Protein AF-A0AA41XTU7-F1 (afdb_monomer)

Nearest PDB structures (foldseek):
  2jq5-assembly1_A  TM=6.814E-01  e=9.443E-04  Rhodopseudomonas palustris
  6wf4-assembly1_A  TM=4.522E-01  e=3.719E-02  Streptomyces sp. RM-5-8
  3f14-assembly1_A-2  TM=4.649E-01  e=1.291E-01  Cytophaga hutchinsonii ATCC 33406
  3ebt-assembly1_A-2  TM=4.126E-01  e=1.146E-01  Burkholderia pseudomallei K96243
  6wvz-assembly1_M  TM=7.093E-01  e=1.554E+00  Homo sapiens

Secondary structure (DSSP, 8-state):
-PPPSS-EEEEETTEEEEEEEE-SSSEEEEEEEPPPPPPPPP---PPPPPPPPPPPPPPPPPPPPPPPPPPPP-PPP--------PPPPPPPPP----SHHHHHHHHHHHHHHHHHHHHHIIIIIHHHHHHHHHHHHHHHHHHHHHTT-HHHHHHHB-TTGGGT-PPPHHHHHHHHHHH--EEEEEEEEEEETT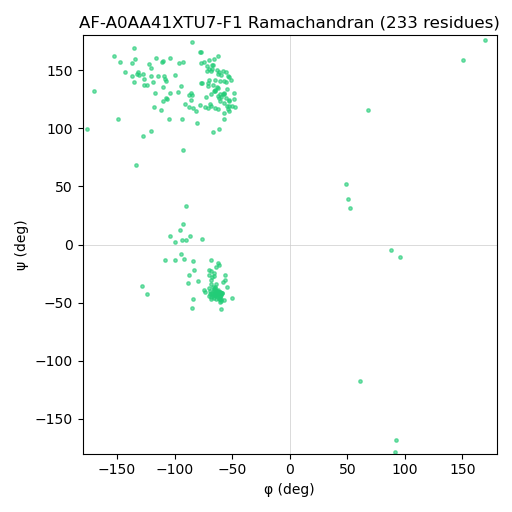EEEEEEEEEETTEEEEEEEEEEEEEEETTEEEEEEEGGG--

Solvent-accessible surface area (backbone atoms only — not comparable to full-atom values): 14577 Å² total; per-residue (Å²): 132,84,79,69,86,55,61,44,79,40,79,26,94,89,36,94,63,29,26,26,33,30,71,50,86,51,78,50,92,55,69,43,73,50,78,74,75,72,78,73,73,80,73,75,76,73,74,77,79,76,77,85,70,86,78,77,79,80,81,77,85,75,86,79,82,82,80,82,80,85,78,87,88,78,85,88,88,84,88,86,86,91,83,88,79,82,87,78,79,82,82,78,74,84,80,75,81,72,64,59,68,60,53,52,50,50,51,50,52,51,51,47,51,53,50,49,49,53,51,47,39,63,71,54,49,50,51,57,54,50,48,53,51,50,54,50,49,52,50,50,46,43,48,19,48,64,68,28,32,21,69,61,36,52,70,43,34,23,83,79,46,51,76,76,70,72,66,41,35,63,57,34,43,50,48,36,73,73,45,32,50,64,47,77,47,83,44,76,71,46,72,59,90,58,35,33,38,30,35,38,31,46,31,26,70,73,43,69,87,52,72,58,74,38,50,35,28,33,39,49,56,99,86,41,78,18,41,53,49,52,49,89,74,72,119

Radius of gyration: 38.68 Å; Cα contacts (8 Å, |Δi|>4): 245; chains: 1; bounding box: 79×57×113 Å

Sequence (235 aa):
MTTPNQPGWYDDPQDSNAQRYWDGQSWTPHRQRKPAARPAPPRAEMPPPPPPGPQAPPPPPGPQAPPPPPGPQAPPPAPGPQARPPAQPPNAAPRRRSRAPLVVAALIAVAALAGGGVLGYKRVIAPKLAENQIKTLVQNVTNAQNNADGQGLLQLDCERARGQNPVTSQMLRNDIDEEGTVATTVTNVHVTGDRATATVTTTRSKSPDDHMPETWSFVKEKGSWKWCGRADNSG

pLDDT: mean 78.63, std 15.52, range [34.53, 96.44]

Structure (mmCIF, N/CA/C/O backbone):
data_AF-A0AA41XTU7-F1
#
_entry.id   AF-A0AA41XTU7-F1
#
loop_
_atom_site.group_PDB
_atom_site.id
_atom_site.type_symbol
_atom_site.label_atom_id
_atom_site.label_alt_id
_atom_site.label_comp_id
_atom_site.label_asym_id
_atom_site.label_entity_id
_atom_site.label_seq_id
_atom_site.pdbx_P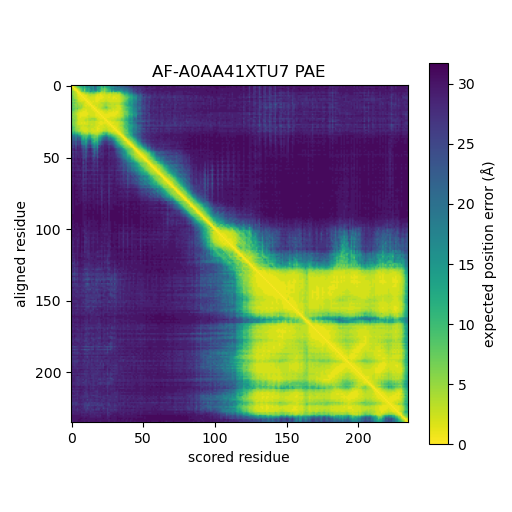DB_ins_code
_atom_site.Cartn_x
_atom_site.Cartn_y
_atom_site.Cartn_z
_atom_site.occupancy
_atom_site.B_iso_or_equiv
_atom_site.auth_seq_id
_atom_site.auth_comp_id
_atom_site.auth_asym_id
_atom_site.auth_atom_id
_atom_site.pdbx_PDB_model_num
ATOM 1 N N . MET A 1 1 ? 8.614 1.434 13.410 1.00 47.72 1 MET A N 1
ATOM 2 C CA . MET A 1 1 ? 10.050 1.176 13.628 1.00 47.72 1 MET A CA 1
ATOM 3 C C . MET A 1 1 ? 10.691 2.514 13.939 1.00 47.72 1 MET A C 1
ATOM 5 O O . MET A 1 1 ? 10.473 3.450 13.184 1.00 47.72 1 MET A O 1
ATOM 9 N N . THR A 1 2 ? 11.333 2.650 15.094 1.00 52.66 2 THR A N 1
ATOM 10 C CA . THR A 1 2 ? 12.030 3.873 15.509 1.00 52.66 2 THR A CA 1
ATOM 11 C C . THR A 1 2 ? 13.284 4.028 14.654 1.00 52.66 2 THR A C 1
ATOM 13 O O . THR A 1 2 ? 14.144 3.152 14.677 1.00 52.66 2 THR A O 1
ATOM 16 N N . THR A 1 3 ? 13.371 5.100 13.867 1.00 59.94 3 THR A N 1
ATOM 17 C CA . THR A 1 3 ? 14.572 5.401 13.080 1.00 59.94 3 THR A CA 1
ATOM 18 C C . THR A 1 3 ? 15.755 5.599 14.035 1.00 59.94 3 THR A C 1
ATOM 20 O O . THR A 1 3 ? 15.634 6.393 14.973 1.00 59.94 3 THR A O 1
ATOM 23 N N . PRO A 1 4 ? 16.876 4.881 13.858 1.00 63.25 4 PRO A N 1
ATOM 24 C CA . PRO A 1 4 ? 18.039 5.045 14.718 1.00 63.25 4 PRO A CA 1
ATOM 25 C C . PRO A 1 4 ? 18.651 6.440 14.554 1.00 63.25 4 PRO A C 1
ATOM 27 O O . PRO A 1 4 ? 18.871 6.898 13.440 1.00 63.25 4 PRO A O 1
ATOM 30 N N . ASN A 1 5 ? 18.947 7.128 15.656 1.00 73.56 5 ASN A N 1
ATOM 31 C CA . ASN A 1 5 ? 19.462 8.505 15.626 1.00 73.56 5 ASN A CA 1
ATOM 32 C C . ASN A 1 5 ? 21.005 8.574 15.630 1.00 73.56 5 ASN A C 1
ATOM 34 O O . ASN A 1 5 ? 21.581 9.589 16.015 1.00 73.56 5 ASN A O 1
ATOM 38 N N . GLN A 1 6 ? 21.680 7.468 15.304 1.00 82.56 6 GLN A N 1
ATOM 39 C CA . GLN A 1 6 ? 23.138 7.332 15.336 1.00 82.56 6 GLN A CA 1
ATOM 40 C C . GLN A 1 6 ? 23.621 6.633 14.058 1.00 82.56 6 GLN A C 1
ATOM 42 O O . GLN A 1 6 ? 22.961 5.690 13.621 1.00 82.56 6 GLN A O 1
ATOM 47 N N . PRO A 1 7 ? 24.746 7.057 13.458 1.00 90.62 7 PRO A N 1
ATOM 48 C CA . PRO A 1 7 ? 25.330 6.359 12.322 1.00 90.62 7 PRO A CA 1
ATOM 49 C C . PRO A 1 7 ? 25.763 4.939 12.707 1.00 90.62 7 PRO A C 1
ATOM 51 O O . PRO A 1 7 ? 26.385 4.738 13.752 1.00 90.62 7 PRO A O 1
ATOM 54 N N . GLY A 1 8 ? 25.461 3.945 11.875 1.00 91.00 8 GLY A N 1
ATOM 55 C CA . GLY A 1 8 ? 25.770 2.552 12.184 1.00 91.00 8 GLY A CA 1
ATOM 56 C C . GLY A 1 8 ? 25.141 1.536 11.237 1.00 91.00 8 GLY A C 1
ATOM 57 O O . GLY A 1 8 ? 24.373 1.873 10.339 1.00 91.00 8 GLY A O 1
ATOM 58 N N . TRP A 1 9 ? 25.479 0.264 11.448 1.00 91.38 9 TRP A N 1
ATOM 59 C CA . TRP A 1 9 ? 24.861 -0.862 10.750 1.00 91.38 9 TRP A CA 1
ATOM 60 C C . TRP A 1 9 ? 23.577 -1.284 11.458 1.00 91.38 9 TRP A C 1
ATOM 62 O O . TRP A 1 9 ? 23.585 -1.550 12.658 1.00 91.38 9 TRP A O 1
ATOM 72 N N . TYR A 1 10 ? 22.492 -1.383 10.700 1.00 90.50 10 TYR A N 1
ATOM 73 C CA . TYR A 1 10 ? 21.180 -1.787 11.198 1.00 90.50 10 TYR A CA 1
ATOM 74 C C . TYR A 1 10 ? 20.557 -2.814 10.257 1.00 90.50 10 TYR A C 1
ATOM 76 O O . TYR A 1 10 ? 20.957 -2.910 9.097 1.00 90.50 10 TYR A O 1
ATOM 84 N N . ASP A 1 11 ? 19.584 -3.579 10.750 1.00 90.81 11 ASP A N 1
ATOM 85 C CA . ASP A 1 11 ? 18.863 -4.557 9.931 1.00 90.81 11 ASP A CA 1
ATOM 86 C C . ASP A 1 11 ? 18.220 -3.872 8.719 1.00 90.81 11 ASP A C 1
ATOM 88 O O . ASP A 1 11 ? 17.552 -2.843 8.854 1.00 90.81 11 ASP A O 1
ATOM 92 N N . ASP A 1 12 ? 18.462 -4.431 7.533 1.00 88.44 12 ASP A N 1
AT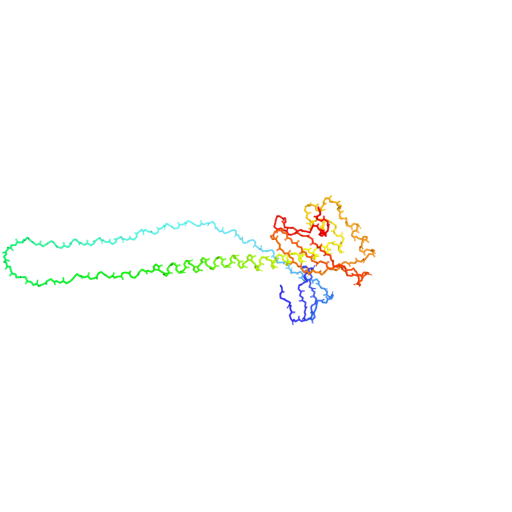OM 93 C CA . ASP A 1 12 ? 17.976 -3.863 6.284 1.00 88.44 12 ASP A CA 1
ATOM 94 C C . ASP A 1 12 ? 16.462 -4.110 6.158 1.00 88.44 12 ASP A C 1
ATOM 96 O O . ASP A 1 12 ? 16.030 -5.263 6.077 1.00 88.44 12 ASP A O 1
ATOM 100 N N . PRO A 1 13 ? 15.622 -3.058 6.100 1.00 80.88 13 PRO A N 1
ATOM 101 C CA . PRO A 1 13 ? 14.176 -3.221 5.954 1.00 80.88 13 PRO A CA 1
ATOM 102 C C . PRO A 1 13 ? 13.772 -3.927 4.652 1.00 80.88 13 PRO A C 1
ATOM 104 O O . PRO A 1 13 ? 12.632 -4.367 4.527 1.00 80.88 13 PRO A O 1
ATOM 107 N N . GLN A 1 14 ? 14.678 -3.974 3.671 1.00 84.19 14 GLN A N 1
ATOM 108 C CA . GLN A 1 14 ? 14.463 -4.566 2.353 1.00 84.19 14 GLN A CA 1
ATOM 109 C C . GLN A 1 14 ? 15.056 -5.979 2.228 1.00 84.19 14 GLN A C 1
ATOM 111 O O . GLN A 1 14 ? 14.740 -6.675 1.268 1.00 84.19 14 GLN A O 1
ATOM 116 N N . ASP A 1 15 ? 15.913 -6.410 3.160 1.00 83.31 15 ASP A N 1
ATOM 117 C CA . ASP A 1 15 ? 16.525 -7.743 3.151 1.00 83.31 15 ASP A CA 1
ATOM 118 C C . ASP A 1 15 ? 16.797 -8.226 4.583 1.00 83.31 15 ASP A C 1
ATOM 120 O O . ASP A 1 15 ? 17.730 -7.784 5.251 1.00 83.31 15 ASP A O 1
ATOM 124 N N . SER A 1 16 ? 16.018 -9.206 5.044 1.00 83.81 16 SER A N 1
ATOM 125 C CA . SER A 1 16 ? 16.148 -9.775 6.391 1.00 83.81 16 SER A CA 1
ATOM 126 C C . SER A 1 16 ? 17.493 -10.464 6.661 1.00 83.81 16 SER A C 1
ATOM 128 O O . SER A 1 16 ? 17.815 -10.747 7.816 1.00 83.81 16 SER A O 1
ATOM 130 N N . ASN A 1 17 ? 18.266 -10.772 5.616 1.00 88.12 17 ASN A N 1
ATOM 131 C CA . ASN A 1 17 ? 19.580 -11.408 5.711 1.00 88.12 17 ASN A CA 1
ATOM 132 C C . ASN A 1 17 ? 20.740 -10.408 5.586 1.00 88.12 17 ASN A C 1
ATOM 134 O O . ASN A 1 17 ? 21.907 -10.816 5.626 1.00 88.12 17 ASN A O 1
ATOM 138 N N . ALA A 1 18 ? 20.450 -9.113 5.460 1.00 89.69 18 ALA A N 1
ATOM 139 C CA . ALA A 1 18 ? 21.447 -8.066 5.335 1.00 89.69 18 ALA A CA 1
ATOM 140 C C . ALA A 1 18 ? 21.314 -7.011 6.437 1.00 89.69 18 ALA A C 1
ATOM 142 O O . ALA A 1 18 ? 20.259 -6.785 7.026 1.00 89.69 18 ALA A O 1
ATOM 143 N N . GLN A 1 19 ? 22.432 -6.351 6.710 1.00 94.00 19 GLN A N 1
ATOM 144 C CA . GLN A 1 19 ? 22.467 -5.090 7.431 1.00 94.00 19 GLN A CA 1
ATOM 145 C C . GLN A 1 19 ? 22.808 -3.986 6.434 1.00 94.00 19 GLN A C 1
ATOM 147 O O . GLN A 1 19 ? 23.663 -4.176 5.564 1.00 94.00 19 GLN A O 1
ATOM 152 N N . ARG A 1 20 ? 22.171 -2.828 6.580 1.00 94.06 20 ARG A N 1
ATOM 153 C CA . ARG A 1 20 ? 22.413 -1.628 5.780 1.00 94.06 20 ARG A CA 1
ATOM 154 C C . ARG A 1 20 ? 22.988 -0.528 6.665 1.00 94.06 20 ARG A C 1
ATOM 156 O O . ARG A 1 20 ? 22.669 -0.451 7.851 1.00 94.06 20 ARG A O 1
ATOM 163 N N . TYR A 1 21 ? 23.877 0.292 6.117 1.00 92.12 21 TYR A N 1
ATOM 164 C CA . TYR A 1 21 ? 24.497 1.366 6.888 1.00 92.12 21 TYR A CA 1
ATOM 165 C C . TYR A 1 21 ? 23.623 2.626 6.868 1.00 92.12 21 TYR A C 1
ATOM 167 O O . TYR A 1 21 ? 23.283 3.133 5.794 1.00 92.12 21 TYR A O 1
ATOM 175 N N . TRP A 1 22 ? 23.269 3.120 8.051 1.00 92.56 22 TRP A N 1
ATOM 176 C CA . TRP A 1 22 ? 22.595 4.395 8.290 1.00 92.56 22 TRP A CA 1
ATOM 177 C C . TRP A 1 22 ? 23.642 5.447 8.651 1.00 92.56 22 TRP A C 1
ATOM 179 O O . TRP A 1 22 ? 24.485 5.196 9.508 1.00 92.56 22 TRP A O 1
ATOM 189 N N . ASP A 1 23 ? 23.600 6.618 8.024 1.00 89.50 23 ASP A N 1
ATOM 190 C CA . ASP A 1 23 ? 24.581 7.694 8.249 1.00 89.50 23 ASP A CA 1
ATOM 191 C C . ASP A 1 23 ? 24.141 8.723 9.311 1.00 89.50 23 ASP A C 1
ATOM 193 O O . ASP A 1 23 ? 24.839 9.704 9.557 1.00 89.50 23 ASP A O 1
ATOM 197 N N . GLY A 1 24 ? 22.991 8.508 9.959 1.00 87.94 24 GLY A N 1
ATOM 198 C CA . GLY A 1 24 ? 22.383 9.456 10.898 1.00 87.94 24 GLY A CA 1
ATOM 199 C C . GLY A 1 24 ? 21.315 10.365 10.276 1.00 87.94 24 GLY A C 1
ATOM 200 O O . GLY A 1 24 ? 20.598 11.029 11.020 1.00 87.94 24 GLY A O 1
ATOM 201 N N . GLN A 1 25 ? 21.178 10.385 8.948 1.00 83.88 25 GLN A N 1
ATOM 202 C CA . GLN A 1 25 ? 20.171 11.151 8.200 1.00 83.88 25 GLN A CA 1
ATOM 203 C C . GLN A 1 25 ? 19.400 10.275 7.198 1.00 83.88 25 GLN A C 1
ATOM 205 O O . GLN A 1 25 ? 18.202 10.475 6.994 1.00 83.88 25 GLN A O 1
ATOM 210 N N . SER A 1 26 ? 20.068 9.301 6.575 1.00 87.69 26 SER A N 1
ATOM 211 C CA . SER A 1 26 ? 19.541 8.452 5.512 1.00 87.69 26 SER A CA 1
ATOM 212 C C . SER A 1 26 ? 20.205 7.063 5.452 1.00 87.69 26 SER A C 1
ATOM 214 O O . SER A 1 26 ? 21.275 6.805 6.010 1.00 87.69 26 SER A O 1
ATOM 216 N N . TRP A 1 27 ? 19.544 6.124 4.764 1.00 89.25 27 TRP A N 1
ATOM 217 C CA . TRP A 1 27 ? 20.090 4.790 4.506 1.00 89.25 27 TRP A CA 1
ATOM 218 C C . TRP A 1 27 ? 21.041 4.832 3.309 1.00 89.25 27 TRP A C 1
ATOM 220 O O . TRP A 1 27 ? 20.608 5.015 2.170 1.00 89.25 27 TRP A O 1
ATOM 230 N N . THR A 1 28 ? 22.324 4.562 3.531 1.00 90.06 28 THR A N 1
ATOM 231 C CA . THR A 1 28 ? 23.336 4.560 2.463 1.00 90.06 28 THR A CA 1
ATOM 232 C C . THR A 1 28 ? 23.262 3.291 1.598 1.00 90.06 28 THR A C 1
ATOM 234 O O . THR A 1 28 ? 22.625 2.316 1.994 1.00 90.06 28 THR A O 1
ATOM 237 N N . PRO A 1 29 ? 23.896 3.231 0.413 1.00 87.75 29 PRO A N 1
ATOM 238 C CA . PRO A 1 29 ? 23.902 2.030 -0.435 1.00 87.75 29 PRO A CA 1
ATOM 239 C C . PRO A 1 29 ? 24.688 0.842 0.143 1.00 87.75 29 PRO A C 1
ATOM 241 O O . PRO A 1 29 ? 24.558 -0.273 -0.358 1.00 87.75 29 PRO A O 1
ATOM 244 N N . HIS A 1 30 ? 25.501 1.060 1.179 1.00 91.12 30 HIS A N 1
ATOM 245 C CA . HIS A 1 30 ? 26.361 0.033 1.756 1.00 91.12 30 HIS A CA 1
ATOM 246 C C . HIS A 1 30 ? 25.527 -1.035 2.471 1.00 91.12 30 HIS A C 1
ATOM 248 O O . HIS A 1 30 ? 24.784 -0.736 3.411 1.00 91.12 30 HIS A O 1
ATOM 254 N N . ARG A 1 31 ? 25.674 -2.287 2.025 1.00 93.38 31 ARG A N 1
ATOM 255 C CA . ARG A 1 31 ? 25.019 -3.471 2.592 1.00 93.38 31 ARG A CA 1
ATOM 256 C C . ARG A 1 31 ? 26.060 -4.531 2.923 1.00 93.38 31 ARG A C 1
ATOM 258 O O . ARG A 1 31 ? 27.011 -4.723 2.169 1.00 93.38 31 ARG A O 1
ATOM 265 N N . GLN A 1 32 ? 25.856 -5.240 4.026 1.00 90.69 32 GLN A N 1
ATOM 266 C CA . GLN A 1 32 ? 26.660 -6.398 4.403 1.00 90.69 32 GLN A CA 1
ATOM 267 C C . GLN A 1 32 ? 25.754 -7.559 4.792 1.00 90.69 32 GLN A C 1
ATOM 269 O O . GLN A 1 32 ? 24.676 -7.351 5.351 1.00 90.69 32 GLN A O 1
ATOM 274 N N . ARG A 1 33 ? 26.193 -8.795 4.536 1.00 88.94 33 ARG A N 1
ATOM 275 C CA . ARG A 1 33 ? 25.463 -9.961 5.041 1.00 88.94 33 ARG A CA 1
ATOM 276 C C . ARG A 1 33 ? 25.457 -9.929 6.560 1.00 88.94 33 ARG A C 1
ATOM 278 O O . ARG A 1 33 ? 26.488 -9.703 7.196 1.00 88.94 33 ARG A O 1
ATOM 285 N N . LYS A 1 34 ? 24.288 -10.187 7.136 1.00 85.25 34 LYS A N 1
ATOM 286 C CA . LYS A 1 34 ? 24.164 -10.421 8.567 1.00 85.25 34 LYS A CA 1
ATOM 287 C C . LYS A 1 34 ? 25.036 -11.635 8.914 1.00 85.25 34 LYS A C 1
ATOM 289 O O . LYS A 1 34 ? 24.908 -12.663 8.242 1.00 85.25 34 LYS A O 1
ATOM 294 N N . PRO A 1 35 ? 25.948 -11.540 9.900 1.00 75.94 35 PRO A N 1
ATOM 295 C CA . PRO A 1 35 ? 26.693 -12.701 10.359 1.00 75.94 35 PRO A CA 1
ATOM 296 C C . PRO A 1 35 ? 25.688 -13.781 10.744 1.00 75.94 35 PRO A C 1
ATOM 298 O O . PRO A 1 35 ? 24.831 -13.549 11.600 1.00 75.94 35 PRO A O 1
ATOM 301 N N . ALA A 1 36 ? 25.746 -14.931 10.072 1.00 67.00 36 ALA A N 1
ATOM 302 C CA . ALA A 1 36 ? 24.892 -16.051 10.420 1.00 67.00 36 ALA A CA 1
ATOM 303 C C . ALA A 1 36 ? 25.156 -16.377 11.890 1.00 67.00 36 ALA A C 1
ATOM 305 O O . ALA A 1 36 ? 26.303 -16.634 12.273 1.00 67.00 36 ALA A O 1
ATOM 306 N N . ALA A 1 37 ? 24.111 -16.325 12.719 1.00 60.03 37 ALA A N 1
ATOM 307 C CA . ALA A 1 37 ? 24.204 -16.841 14.070 1.00 60.03 37 ALA A CA 1
ATOM 308 C C . ALA A 1 37 ? 24.727 -18.273 13.944 1.00 60.03 37 ALA A C 1
ATOM 310 O O . ALA A 1 37 ? 24.132 -19.091 13.237 1.00 60.03 37 ALA A O 1
ATOM 311 N N . ARG A 1 38 ? 25.894 -18.544 14.545 1.00 55.75 38 ARG A N 1
ATOM 312 C CA . ARG A 1 38 ? 26.469 -19.890 14.569 1.00 55.75 38 ARG A CA 1
ATOM 313 C C . ARG A 1 38 ? 25.342 -20.835 15.009 1.00 55.75 38 ARG A C 1
ATOM 315 O O . ARG A 1 38 ? 24.676 -20.497 15.993 1.00 55.75 38 ARG A O 1
ATOM 322 N N . PRO A 1 39 ? 25.091 -21.952 14.297 1.00 53.28 39 PRO A N 1
ATOM 323 C CA . PRO A 1 39 ? 24.057 -22.892 14.695 1.00 53.28 39 PRO A CA 1
ATOM 324 C C . PRO A 1 39 ? 24.223 -23.186 16.180 1.00 53.28 39 PRO A C 1
ATOM 326 O O . PRO A 1 39 ? 25.327 -23.524 16.621 1.00 53.28 39 PRO A O 1
ATOM 329 N N . ALA A 1 40 ? 23.158 -22.982 16.956 1.00 55.41 40 ALA A N 1
ATOM 330 C CA . ALA A 1 40 ? 23.158 -23.451 18.327 1.00 55.41 40 ALA A CA 1
ATOM 331 C C . ALA A 1 40 ? 23.495 -24.951 18.278 1.00 55.41 40 ALA A C 1
ATOM 333 O O . ALA A 1 40 ? 22.950 -25.649 17.413 1.00 55.41 40 ALA A O 1
ATOM 334 N N . PRO A 1 41 ? 24.405 -25.456 19.133 1.00 62.94 41 PRO A N 1
ATOM 335 C CA . PRO A 1 41 ? 24.597 -26.896 19.239 1.00 62.94 41 PRO A CA 1
ATOM 336 C C . PRO A 1 41 ? 23.220 -27.538 19.445 1.00 62.94 41 PRO A C 1
ATOM 338 O O . PRO A 1 41 ? 22.383 -26.925 20.122 1.00 62.94 41 PRO A O 1
ATOM 341 N N . PRO A 1 42 ? 22.946 -28.710 18.837 1.00 59.53 42 PRO A N 1
ATOM 342 C CA . PRO A 1 42 ? 21.656 -29.364 18.979 1.00 59.53 42 PRO A CA 1
ATOM 343 C C . PRO A 1 42 ? 21.336 -29.426 20.466 1.00 59.53 42 PRO A C 1
ATOM 345 O O . PRO A 1 42 ? 22.116 -29.950 21.264 1.00 59.53 42 PRO A O 1
ATOM 348 N N . ARG A 1 43 ? 20.229 -28.781 20.845 1.00 57.38 43 ARG A N 1
ATOM 349 C CA . ARG A 1 43 ? 19.730 -28.830 22.210 1.00 57.38 43 ARG A CA 1
ATOM 350 C C . ARG A 1 43 ? 19.542 -30.310 22.497 1.00 57.38 43 ARG A C 1
ATOM 352 O O . ARG A 1 43 ? 18.719 -30.931 21.834 1.00 57.38 43 ARG A O 1
ATOM 359 N N . ALA A 1 44 ? 20.330 -30.866 23.418 1.00 62.03 44 ALA A N 1
ATOM 360 C CA . ALA A 1 44 ? 20.036 -32.179 23.964 1.00 62.03 44 ALA A CA 1
ATOM 361 C C . ALA A 1 44 ? 18.552 -32.154 24.331 1.00 62.03 44 ALA A C 1
ATOM 363 O O . ALA A 1 44 ? 18.121 -31.262 25.071 1.00 62.03 44 ALA A O 1
ATOM 364 N N . GLU A 1 45 ? 17.768 -33.025 23.698 1.00 56.81 45 GLU A N 1
ATOM 365 C CA . GLU A 1 45 ? 16.348 -33.146 23.980 1.00 56.81 45 GLU A CA 1
ATOM 366 C C . GLU A 1 45 ? 16.228 -33.333 25.489 1.00 56.81 45 GLU A C 1
ATOM 368 O O . GLU A 1 45 ? 16.758 -34.289 26.058 1.00 56.81 45 GLU A O 1
ATOM 373 N N . MET A 1 46 ? 15.622 -32.356 26.168 1.00 61.03 46 MET A N 1
ATOM 374 C CA . MET A 1 46 ? 15.269 -32.556 27.563 1.00 61.03 46 MET A CA 1
ATOM 375 C C . MET A 1 46 ? 14.358 -33.786 27.590 1.00 61.03 46 MET A C 1
ATOM 377 O O . MET A 1 46 ? 13.409 -33.825 26.799 1.00 61.03 46 MET A O 1
ATOM 381 N N . PRO A 1 47 ? 14.636 -34.786 28.446 1.00 71.75 47 PRO A N 1
ATOM 382 C CA . PRO A 1 47 ? 13.763 -35.939 28.562 1.00 71.75 47 PRO A CA 1
ATOM 383 C C . PRO A 1 47 ? 12.332 -35.456 28.837 1.00 71.75 47 PRO A C 1
ATOM 385 O O . PRO A 1 47 ? 12.155 -34.423 29.500 1.00 71.75 47 PRO A O 1
ATOM 388 N N . PRO A 1 48 ? 11.311 -36.155 28.310 1.00 73.06 48 PRO A N 1
ATOM 389 C CA . PRO A 1 48 ? 9.926 -35.783 28.551 1.00 73.06 48 PRO A CA 1
ATOM 390 C C . PRO A 1 48 ? 9.679 -35.661 30.063 1.00 73.06 48 PRO A C 1
ATOM 392 O O . PRO A 1 48 ? 10.270 -36.421 30.840 1.00 73.06 48 PRO A O 1
ATOM 395 N N . PRO A 1 49 ? 8.842 -34.702 30.504 1.00 70.81 49 PRO A N 1
ATOM 396 C CA . PRO A 1 49 ? 8.524 -34.567 31.917 1.00 70.81 49 PRO A CA 1
ATOM 397 C C . PRO A 1 49 ? 7.970 -35.901 32.444 1.00 70.81 49 PRO A C 1
ATOM 399 O O . PRO A 1 49 ? 7.213 -36.566 31.728 1.00 70.81 49 PRO A O 1
ATOM 402 N N . PRO A 1 50 ? 8.342 -36.318 33.669 1.00 75.38 50 PRO A N 1
ATOM 403 C CA . PRO A 1 50 ? 7.814 -37.543 34.250 1.00 75.38 50 PRO A CA 1
ATOM 404 C C . PRO A 1 50 ? 6.280 -37.472 34.326 1.00 75.38 50 PRO A C 1
ATOM 406 O O . PRO A 1 50 ? 5.726 -36.376 34.480 1.00 75.38 50 PRO A O 1
ATOM 409 N N . PRO A 1 51 ? 5.579 -38.615 34.218 1.00 76.06 51 PRO A N 1
ATOM 410 C CA . PRO A 1 51 ? 4.129 -38.643 34.354 1.00 76.06 51 PRO A CA 1
ATOM 411 C C . PRO A 1 51 ? 3.707 -38.031 35.701 1.00 76.06 51 PRO A C 1
ATOM 413 O O . PRO A 1 51 ? 4.453 -38.143 36.680 1.00 76.06 51 PRO A O 1
ATOM 416 N N . PRO A 1 52 ? 2.525 -37.388 35.777 1.00 70.00 52 PRO A N 1
ATOM 417 C CA . PRO A 1 52 ? 2.013 -36.847 37.028 1.00 70.00 52 PRO A CA 1
ATOM 418 C C . PRO A 1 52 ? 2.011 -37.936 38.104 1.00 70.00 52 PRO A C 1
ATOM 420 O O . PRO A 1 52 ? 1.429 -39.004 37.911 1.00 70.00 52 PRO A O 1
ATOM 423 N N . GLY A 1 53 ? 2.684 -37.676 39.226 1.00 72.81 53 GLY A N 1
ATOM 424 C CA . GLY A 1 53 ? 2.632 -38.563 40.385 1.00 72.81 53 GLY A CA 1
ATOM 425 C C . GLY A 1 53 ? 1.202 -38.667 40.942 1.00 72.81 53 GLY A C 1
ATOM 426 O O . GLY A 1 53 ? 0.368 -37.803 40.653 1.00 72.81 53 GLY A O 1
ATOM 427 N N . PRO A 1 54 ? 0.898 -39.698 41.752 1.00 74.50 54 PRO A N 1
ATOM 428 C CA . PRO A 1 54 ? -0.404 -39.836 42.397 1.00 74.50 54 PRO A CA 1
ATOM 429 C C . PRO A 1 54 ? -0.763 -38.559 43.164 1.00 74.50 54 PRO A C 1
ATOM 431 O O . PRO A 1 54 ? 0.000 -38.103 44.016 1.00 74.50 54 PRO A O 1
ATOM 434 N N . GLN A 1 55 ? -1.918 -37.969 42.851 1.00 62.50 55 GLN A N 1
ATOM 435 C CA . GLN A 1 55 ? -2.437 -36.831 43.603 1.00 62.50 55 GLN A CA 1
ATOM 436 C C . GLN A 1 55 ? -2.702 -37.272 45.046 1.00 62.50 55 GLN A C 1
ATOM 438 O O . GLN A 1 55 ? -3.372 -38.279 45.280 1.00 62.50 55 GLN A O 1
ATOM 443 N N . ALA A 1 56 ? -2.162 -36.528 46.013 1.00 71.81 56 ALA A N 1
ATOM 444 C CA . ALA A 1 56 ? -2.466 -36.755 47.419 1.00 71.81 56 ALA A CA 1
ATOM 445 C C . ALA A 1 56 ? -3.980 -36.575 47.655 1.00 71.81 56 ALA A C 1
ATOM 447 O O . ALA A 1 56 ? -4.580 -35.667 47.067 1.00 71.81 56 ALA A O 1
ATOM 448 N N . PRO A 1 57 ? -4.611 -37.417 48.493 1.00 76.06 57 PRO A N 1
ATOM 449 C CA . PRO A 1 57 ? -6.025 -37.277 48.802 1.00 76.06 57 PRO A CA 1
ATOM 450 C C . PRO A 1 57 ? -6.304 -35.919 49.470 1.00 76.06 57 PRO A C 1
ATOM 452 O O . PRO A 1 57 ? -5.444 -35.394 50.186 1.00 76.06 57 PRO A O 1
ATOM 455 N N . PRO A 1 58 ? -7.496 -35.336 49.248 1.00 74.19 58 PRO A N 1
ATOM 456 C CA . PRO A 1 58 ? -7.872 -34.081 49.881 1.00 74.19 58 PRO A CA 1
ATOM 457 C C . PRO A 1 58 ? -7.852 -34.219 51.413 1.00 74.19 58 PRO A C 1
ATOM 459 O O . PRO A 1 58 ? -8.182 -35.289 51.937 1.00 74.19 58 PRO A O 1
ATOM 462 N N . PRO A 1 59 ? -7.479 -33.156 52.149 1.00 75.00 59 PRO A N 1
ATOM 463 C CA . PRO A 1 59 ? -7.499 -33.184 53.604 1.00 75.00 59 PRO A CA 1
ATOM 464 C C . PRO A 1 59 ? -8.934 -33.387 54.122 1.00 75.00 59 PRO A C 1
ATOM 466 O O . PRO A 1 59 ? -9.887 -32.905 53.499 1.00 75.00 59 PRO A O 1
ATOM 469 N N . PRO A 1 60 ? -9.112 -34.088 55.256 1.00 76.31 60 PRO A N 1
ATOM 470 C CA . PRO A 1 60 ? -10.429 -34.320 55.830 1.00 76.31 60 PRO A CA 1
ATOM 471 C C . PRO A 1 60 ? -11.099 -32.999 56.255 1.00 76.31 60 PRO A C 1
ATOM 473 O O . PRO A 1 60 ? -10.405 -32.052 56.641 1.00 76.31 60 PRO A O 1
ATOM 476 N N . PRO A 1 61 ? -12.444 -32.921 56.223 1.00 71.75 61 PRO A N 1
ATOM 477 C CA . PRO A 1 61 ? -13.179 -31.768 56.730 1.00 71.75 61 PRO A CA 1
ATOM 478 C C . PRO A 1 61 ? -12.841 -31.508 58.202 1.00 71.75 61 PRO A C 1
ATOM 480 O O . PRO A 1 61 ? -12.886 -32.421 59.028 1.00 71.75 61 PRO A O 1
ATOM 483 N N . GLY A 1 62 ? -12.506 -30.259 58.531 1.00 71.06 62 GLY A N 1
ATOM 484 C CA . GLY A 1 62 ? -12.286 -29.841 59.915 1.00 71.06 62 GLY A CA 1
ATOM 485 C C . GLY A 1 62 ? -13.575 -29.901 60.756 1.00 71.06 62 GLY A C 1
ATOM 486 O O . GLY A 1 62 ? -14.674 -29.878 60.194 1.00 71.06 62 GLY A O 1
ATOM 487 N N . PRO A 1 63 ? -13.471 -29.959 62.097 1.00 72.06 63 PRO A N 1
ATOM 488 C CA . PRO A 1 63 ? -14.629 -30.049 62.984 1.00 72.06 63 PRO A CA 1
ATOM 489 C C . PRO A 1 63 ? -15.567 -28.846 62.831 1.00 72.06 63 PRO A C 1
ATOM 491 O O . PRO A 1 63 ? -15.139 -27.694 62.910 1.00 72.06 63 PRO A O 1
ATOM 494 N N . GLN A 1 64 ? -16.859 -29.114 62.642 1.00 63.16 64 GLN A N 1
ATOM 495 C CA . GLN A 1 64 ? -17.898 -28.088 62.677 1.00 63.16 64 GLN A CA 1
ATOM 496 C C . GLN A 1 64 ? -18.105 -27.600 64.118 1.00 63.16 64 GLN A C 1
ATOM 498 O O . GLN A 1 64 ? -18.155 -28.399 65.054 1.00 63.16 64 GLN A O 1
ATOM 503 N N . ALA A 1 65 ? -18.224 -26.282 64.296 1.00 68.12 65 ALA A N 1
ATOM 504 C CA . ALA A 1 65 ? -18.519 -25.680 65.592 1.00 68.12 65 ALA A CA 1
ATOM 505 C C . ALA A 1 65 ? -19.929 -26.083 66.080 1.00 68.12 65 ALA A C 1
ATOM 507 O O . ALA A 1 65 ? -20.854 -26.152 65.263 1.00 68.12 65 ALA A O 1
ATOM 508 N N . PRO A 1 66 ? -20.120 -26.334 67.388 1.00 72.38 66 PRO A N 1
ATOM 509 C CA . PRO A 1 66 ? -21.417 -26.716 67.932 1.00 72.38 66 PRO A CA 1
ATOM 510 C C . PRO A 1 66 ? -22.418 -25.545 67.915 1.00 72.38 66 PRO A C 1
ATOM 512 O O . PRO A 1 66 ? -22.015 -24.381 68.019 1.00 72.38 66 PRO A O 1
ATOM 515 N N . PRO A 1 67 ? -23.729 -25.831 67.809 1.00 71.00 67 PRO A N 1
ATOM 516 C CA . PRO A 1 67 ? -24.769 -24.812 67.894 1.00 71.00 67 PRO A CA 1
ATOM 517 C C . PRO A 1 67 ? -24.859 -24.212 69.312 1.00 71.00 67 PRO A C 1
ATOM 519 O O . PRO A 1 67 ? -24.558 -24.897 70.294 1.00 71.00 67 PRO A O 1
ATOM 522 N N . PRO A 1 68 ? -25.287 -22.942 69.446 1.00 69.38 68 PRO A N 1
ATOM 523 C CA . PRO A 1 68 ? -25.450 -22.299 70.746 1.00 69.38 68 PRO A CA 1
ATOM 524 C C . PRO A 1 68 ? -26.605 -22.923 71.557 1.00 69.38 68 PRO A C 1
ATOM 526 O O . PRO A 1 68 ? -27.590 -23.381 70.971 1.00 69.38 68 PRO A O 1
ATOM 529 N N . PRO A 1 69 ? -26.512 -22.934 72.902 1.00 72.12 69 PRO A N 1
ATOM 530 C CA . PRO A 1 69 ? -27.521 -23.538 73.769 1.00 72.12 69 PRO A CA 1
ATOM 531 C C . PRO A 1 69 ? -28.833 -22.726 73.816 1.00 72.12 69 PRO A C 1
ATOM 533 O O . PRO A 1 69 ? -28.808 -21.503 73.644 1.00 72.12 69 PRO A O 1
ATOM 536 N N . PRO A 1 70 ? -29.982 -23.372 74.102 1.00 64.69 70 PRO A N 1
ATOM 537 C CA . PRO A 1 70 ? -31.246 -22.682 74.346 1.00 64.69 70 PRO A CA 1
ATOM 538 C C . PRO A 1 70 ? -31.167 -21.822 75.614 1.00 64.69 70 PRO A C 1
ATOM 540 O O . PRO A 1 70 ? -30.711 -22.283 76.661 1.00 64.69 70 PRO A O 1
ATOM 543 N N . GLY A 1 71 ? -31.625 -20.573 75.523 1.00 60.94 71 GLY A N 1
ATOM 544 C CA . GLY A 1 71 ? -31.718 -19.673 76.672 1.00 60.94 71 GLY A CA 1
ATOM 545 C C . GLY A 1 71 ? -32.819 -20.086 77.670 1.00 60.94 71 GLY A C 1
ATOM 546 O O . GLY A 1 71 ? -33.751 -20.799 77.289 1.00 60.94 71 GLY A O 1
ATOM 547 N N . PRO A 1 72 ? -32.745 -19.640 78.940 1.00 63.47 72 PRO A N 1
ATOM 548 C CA . PRO A 1 72 ? -33.687 -20.033 79.989 1.00 63.47 72 PRO A CA 1
ATOM 549 C C . PRO A 1 72 ? -35.112 -19.513 79.751 1.00 63.47 72 PRO A C 1
ATOM 551 O O . PRO A 1 72 ? -35.314 -18.343 79.426 1.00 63.47 72 PRO A O 1
ATOM 554 N N . GLN A 1 73 ? -36.105 -20.375 79.984 1.00 55.00 73 GLN A N 1
ATOM 555 C CA . GLN A 1 73 ? -37.513 -19.991 80.112 1.00 55.00 73 GLN A CA 1
ATOM 556 C C . GLN A 1 73 ? -37.773 -19.369 81.493 1.00 55.00 73 GLN A C 1
ATOM 558 O O . GLN A 1 73 ? -37.281 -19.868 82.504 1.00 55.00 73 GLN A O 1
ATOM 563 N N . ALA A 1 74 ? -38.571 -18.299 81.533 1.00 51.44 74 ALA A N 1
ATOM 564 C CA . ALA A 1 74 ? -38.994 -17.611 82.756 1.00 51.44 74 ALA A CA 1
ATOM 565 C C . ALA A 1 74 ? -40.506 -17.824 83.047 1.00 51.44 74 ALA A C 1
ATOM 567 O O . ALA A 1 74 ? -41.247 -18.165 82.123 1.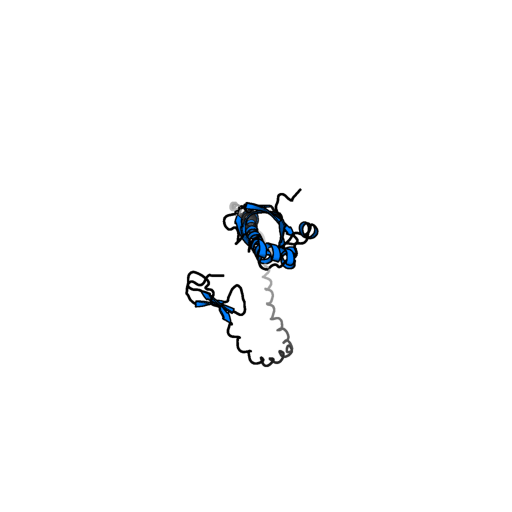00 51.44 74 ALA A O 1
ATOM 568 N N . PRO A 1 75 ? -40.960 -17.662 84.313 1.00 59.44 75 PRO A N 1
ATOM 569 C CA . PRO A 1 75 ? -42.185 -18.270 84.874 1.00 59.44 75 PRO A CA 1
ATOM 570 C C . PRO A 1 75 ? -43.503 -17.488 84.620 1.00 59.44 75 PRO A C 1
ATOM 572 O O . PRO A 1 75 ? -43.457 -16.374 84.095 1.00 59.44 75 PRO A O 1
ATOM 575 N N . PRO A 1 76 ? -44.684 -18.046 84.996 1.00 55.50 76 PRO A N 1
ATOM 576 C CA . PRO A 1 76 ? -46.011 -17.478 84.703 1.00 55.50 76 PRO A CA 1
ATOM 577 C C . PRO A 1 76 ? -46.408 -16.291 85.617 1.00 55.50 76 PRO A C 1
ATOM 579 O O . PRO A 1 76 ? -45.775 -16.080 86.653 1.00 55.50 76 PRO A O 1
ATOM 582 N N . PRO A 1 77 ? -47.459 -15.511 85.263 1.00 52.94 77 PRO A N 1
ATOM 583 C CA . PRO A 1 77 ? -47.756 -14.224 85.894 1.00 52.94 77 PRO A CA 1
ATOM 584 C C . PRO A 1 77 ? -48.749 -14.315 87.069 1.00 52.94 77 PRO A C 1
ATOM 586 O O . PRO A 1 77 ? -49.596 -15.205 87.120 1.00 52.94 77 PRO A O 1
ATOM 589 N N . ALA A 1 78 ? -48.704 -13.314 87.957 1.00 45.16 78 ALA A N 1
ATOM 590 C CA . ALA A 1 78 ? -49.744 -13.002 88.945 1.00 45.16 78 ALA A CA 1
ATOM 591 C C . ALA A 1 78 ? -49.991 -11.468 89.021 1.00 45.16 78 ALA A C 1
ATOM 593 O O . ALA A 1 78 ? -49.107 -10.706 88.623 1.00 45.16 78 ALA A O 1
ATOM 594 N N . PRO A 1 79 ? -51.179 -10.993 89.463 1.00 53.25 79 PRO A N 1
ATOM 595 C CA . PRO A 1 79 ? -51.787 -9.745 88.976 1.00 53.25 79 PRO A CA 1
ATOM 596 C C . PRO A 1 79 ? -51.845 -8.585 89.998 1.00 53.25 79 PRO A C 1
ATOM 598 O O . PRO A 1 79 ? -51.913 -8.818 91.201 1.00 53.25 79 PRO A O 1
ATOM 601 N N . GLY A 1 80 ? -51.933 -7.332 89.519 1.00 41.97 80 GLY A N 1
ATOM 602 C CA . GLY A 1 80 ? -52.335 -6.156 90.325 1.00 41.97 80 GLY A CA 1
ATOM 603 C C . GLY A 1 80 ? -51.737 -4.807 89.875 1.00 41.97 80 GLY A C 1
ATOM 604 O O . GLY A 1 80 ? -50.758 -4.824 89.145 1.00 41.97 80 GLY A O 1
ATOM 605 N N . PRO A 1 81 ? -52.327 -3.638 90.219 1.00 49.78 81 PRO A N 1
ATOM 606 C CA . PRO A 1 81 ? -52.699 -2.644 89.202 1.00 49.78 81 PRO A CA 1
ATOM 607 C C . PRO A 1 81 ? -51.994 -1.264 89.243 1.00 49.78 81 PRO A C 1
ATOM 609 O O . PRO A 1 81 ? -51.558 -0.794 90.283 1.00 49.78 81 PRO A O 1
ATOM 612 N N . GLN A 1 82 ? -52.060 -0.591 88.080 1.00 48.47 82 GLN A N 1
ATOM 613 C CA . GLN A 1 82 ? -52.052 0.865 87.818 1.00 48.47 82 GLN A CA 1
ATOM 614 C C . GLN A 1 82 ? -50.792 1.714 88.093 1.00 48.47 82 GLN A C 1
ATOM 616 O O . GLN A 1 82 ? -50.472 2.040 89.225 1.00 48.47 82 GLN A O 1
ATOM 621 N N . ALA A 1 83 ? -50.227 2.267 87.010 1.00 41.16 83 ALA A N 1
ATOM 622 C CA . ALA A 1 83 ? -50.081 3.716 86.777 1.00 41.16 83 ALA A CA 1
ATOM 623 C C . ALA A 1 83 ? -49.624 3.947 85.320 1.00 41.16 83 ALA A C 1
ATOM 625 O O . ALA A 1 83 ? -48.715 3.273 84.844 1.00 41.16 83 ALA A O 1
ATOM 626 N N . ARG A 1 84 ? -50.265 4.866 84.582 1.00 51.72 84 ARG A N 1
ATOM 627 C CA . ARG A 1 84 ? -49.874 5.245 83.207 1.00 51.72 84 ARG A CA 1
ATOM 628 C C . ARG A 1 84 ? -48.797 6.339 83.232 1.00 51.72 84 ARG A C 1
ATOM 630 O O . ARG A 1 84 ? -49.056 7.378 83.835 1.00 51.72 84 ARG A O 1
ATOM 637 N N . PRO A 1 85 ? -47.688 6.191 82.486 1.00 50.66 85 PRO A N 1
ATOM 638 C CA . PRO A 1 85 ? -46.885 7.313 82.000 1.00 50.66 85 PRO A CA 1
ATOM 639 C C . PRO A 1 85 ? -47.125 7.565 80.493 1.00 50.66 85 PRO A C 1
ATOM 641 O O . PRO A 1 85 ? -47.646 6.692 79.795 1.00 50.66 85 PRO A O 1
ATOM 644 N N . PRO A 1 86 ? -46.798 8.767 79.983 1.00 51.72 86 PRO A N 1
ATOM 645 C CA . PRO A 1 86 ? -47.250 9.254 78.681 1.00 51.72 86 PRO A CA 1
ATOM 646 C C . PRO A 1 86 ? -46.544 8.591 77.489 1.00 51.72 86 PRO A C 1
ATOM 648 O O . PRO A 1 86 ? -45.432 8.076 77.592 1.00 51.72 86 PRO A O 1
ATOM 651 N N . ALA A 1 87 ? -47.225 8.635 76.342 1.00 53.16 87 ALA A N 1
ATOM 652 C CA . ALA A 1 87 ? -46.801 8.068 75.068 1.00 53.16 87 ALA A CA 1
ATOM 653 C C . ALA A 1 87 ? -45.418 8.573 74.619 1.00 53.16 87 ALA A C 1
ATOM 655 O O . ALA A 1 87 ? -45.196 9.776 74.485 1.00 53.16 87 ALA A O 1
ATOM 656 N N . GLN A 1 88 ? -44.510 7.637 74.328 1.00 55.19 88 GLN A N 1
ATOM 657 C CA . GLN A 1 88 ? -43.285 7.917 73.580 1.00 55.19 88 GLN A CA 1
ATOM 658 C C . GLN A 1 88 ? -43.610 8.076 72.084 1.00 55.19 88 GLN A C 1
ATOM 660 O O . GLN A 1 88 ? -44.416 7.305 71.554 1.00 55.19 88 GLN A O 1
ATOM 665 N N . PRO A 1 89 ? -43.001 9.050 71.384 1.00 56.12 89 PRO A N 1
ATOM 666 C CA . PRO A 1 89 ? -43.166 9.191 69.943 1.00 56.12 89 PRO A CA 1
ATOM 667 C C . PRO A 1 89 ? -42.521 8.007 69.196 1.00 56.12 89 PRO A C 1
ATOM 669 O O . PRO A 1 89 ? -41.583 7.392 69.710 1.00 56.12 89 PRO A O 1
ATOM 672 N N . PRO A 1 90 ? -42.984 7.675 67.976 1.00 55.41 90 PRO A N 1
ATOM 673 C CA . PRO A 1 90 ? -42.474 6.529 67.236 1.00 55.41 90 PRO A CA 1
ATOM 674 C C . PRO A 1 90 ? -41.000 6.728 66.875 1.00 55.41 90 PRO A C 1
ATOM 676 O O . PRO A 1 90 ? -40.621 7.762 66.322 1.00 55.41 90 PRO A O 1
ATOM 679 N N . ASN A 1 91 ? -40.180 5.709 67.140 1.00 56.97 91 ASN A N 1
ATOM 680 C CA . ASN A 1 91 ? -38.810 5.628 66.647 1.00 56.97 91 ASN A CA 1
ATOM 681 C C . ASN A 1 91 ? -38.791 5.808 65.123 1.00 56.97 91 ASN A C 1
ATOM 683 O O . ASN A 1 91 ? -39.327 4.986 64.377 1.00 56.97 91 ASN A O 1
ATOM 687 N N . ALA A 1 92 ? -38.144 6.875 64.655 1.00 57.53 92 ALA A N 1
ATOM 688 C CA . ALA A 1 92 ? -37.843 7.047 63.245 1.00 57.53 92 ALA A CA 1
ATOM 689 C C . ALA A 1 92 ? -36.870 5.942 62.808 1.00 57.53 92 ALA A C 1
ATOM 691 O O . ALA A 1 92 ? -35.747 5.850 63.308 1.00 57.53 92 ALA A O 1
ATOM 692 N N . ALA A 1 93 ? -37.303 5.093 61.875 1.00 60.38 93 ALA A N 1
ATOM 693 C CA . ALA A 1 93 ? -36.450 4.072 61.282 1.00 60.38 93 ALA A CA 1
ATOM 694 C C . ALA A 1 93 ? -35.196 4.716 60.649 1.00 60.38 93 ALA A C 1
ATOM 696 O O . ALA A 1 93 ? -35.305 5.770 60.008 1.00 60.38 93 ALA A O 1
ATOM 697 N N . PRO A 1 94 ? -34.003 4.101 60.775 1.00 51.28 94 PRO A N 1
ATOM 698 C CA . PRO A 1 94 ? -32.795 4.631 60.164 1.00 51.28 94 PRO A CA 1
ATOM 699 C C . PRO A 1 94 ? -32.968 4.643 58.645 1.00 51.28 94 PRO A C 1
ATOM 701 O O . PRO A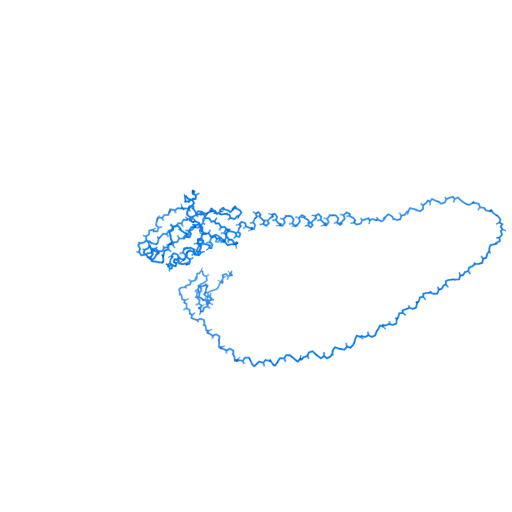 1 94 ? -33.128 3.612 57.988 1.00 51.28 94 PRO A O 1
ATOM 704 N N . ARG A 1 95 ? -32.955 5.848 58.075 1.00 55.25 95 ARG A N 1
ATOM 705 C CA . ARG A 1 95 ? -33.099 6.083 56.639 1.00 55.25 95 ARG A CA 1
ATOM 706 C C . ARG A 1 95 ? -31.865 5.515 55.934 1.00 55.25 95 ARG A C 1
ATOM 708 O O . ARG A 1 95 ? -30.811 6.147 55.885 1.00 55.25 95 ARG A O 1
ATOM 715 N N . ARG A 1 96 ? -31.981 4.293 55.410 1.00 58.28 96 ARG A N 1
ATOM 716 C CA . ARG A 1 96 ? -30.934 3.609 54.638 1.00 58.28 96 ARG A CA 1
ATOM 717 C C . ARG A 1 96 ? -30.631 4.442 53.387 1.00 58.28 96 ARG A C 1
ATOM 719 O O . ARG A 1 96 ? -31.385 4.396 52.420 1.00 58.28 96 ARG A O 1
ATOM 726 N N . ARG A 1 97 ? -29.552 5.239 53.407 1.00 61.22 97 ARG A N 1
ATOM 727 C CA . ARG A 1 97 ? -29.067 5.983 52.228 1.00 61.22 97 ARG A CA 1
ATOM 728 C C . ARG A 1 97 ? -28.787 4.978 51.112 1.00 61.22 97 ARG A C 1
ATOM 730 O O . ARG A 1 97 ? -27.849 4.185 51.203 1.00 61.22 97 ARG A O 1
ATOM 737 N N . SER A 1 98 ? -29.633 4.970 50.087 1.00 62.19 98 SER A N 1
ATOM 738 C CA . SER A 1 98 ? -29.470 4.081 48.947 1.00 62.19 98 SER A CA 1
ATOM 739 C C . SER A 1 98 ? -28.229 4.519 48.166 1.00 62.19 98 SER A C 1
ATOM 741 O O . SER A 1 98 ? -28.062 5.688 47.836 1.00 62.19 98 SER A O 1
ATOM 743 N N . ARG A 1 99 ? -27.334 3.572 47.863 1.00 62.97 99 ARG A N 1
ATOM 744 C CA . ARG A 1 99 ? -26.211 3.782 46.927 1.00 62.97 99 ARG A CA 1
ATOM 745 C C . ARG A 1 99 ? -26.673 3.775 45.460 1.00 62.97 99 ARG A C 1
ATOM 747 O O . ARG A 1 99 ? -25.851 3.868 44.556 1.00 62.97 99 ARG A O 1
ATOM 754 N N . ALA A 1 100 ? -27.985 3.682 45.231 1.00 65.06 100 ALA A N 1
ATOM 755 C CA . ALA A 1 100 ? -28.627 3.659 43.924 1.00 65.06 100 ALA A CA 1
ATOM 756 C C . ALA A 1 100 ? -28.177 4.791 42.974 1.00 65.06 100 ALA A C 1
ATOM 758 O O . ALA A 1 100 ? -27.829 4.468 41.841 1.00 65.06 100 ALA A O 1
ATOM 759 N N . PRO A 1 101 ? -28.076 6.075 43.387 1.00 65.44 101 PRO A N 1
ATOM 760 C CA . PRO A 1 101 ? -27.644 7.131 42.467 1.00 65.44 101 PRO A CA 1
ATOM 761 C C . PRO A 1 101 ? -26.175 6.987 42.035 1.00 65.44 101 PRO A C 1
ATOM 763 O O . PRO A 1 101 ? -25.828 7.362 40.921 1.00 65.44 101 PRO A O 1
ATOM 766 N N . LEU A 1 102 ? -25.322 6.384 42.870 1.00 73.00 102 LEU A N 1
ATOM 767 C CA . LEU A 1 102 ? -23.906 6.148 42.568 1.00 73.00 102 LEU A CA 1
ATOM 768 C C . LEU A 1 102 ? -23.718 5.012 41.551 1.00 73.00 102 LEU A C 1
ATOM 770 O O . LEU A 1 102 ? -22.892 5.121 40.650 1.00 73.00 102 LEU A O 1
ATOM 774 N N . VAL A 1 103 ? -24.523 3.950 41.656 1.00 74.25 103 VAL A N 1
ATOM 775 C CA . VAL A 1 103 ? -24.520 2.838 40.688 1.00 74.25 103 VAL A CA 1
ATOM 776 C C . VAL A 1 103 ? -25.052 3.300 39.330 1.00 74.25 103 VAL A C 1
ATOM 778 O O . VAL A 1 103 ? -24.455 2.990 38.304 1.00 74.25 103 VAL A O 1
ATOM 781 N N . VAL A 1 104 ? -26.128 4.093 39.314 1.00 76.44 104 VAL A N 1
ATOM 782 C CA . VAL A 1 104 ? -26.689 4.645 38.070 1.00 76.44 104 VAL A CA 1
ATOM 783 C C . VAL A 1 104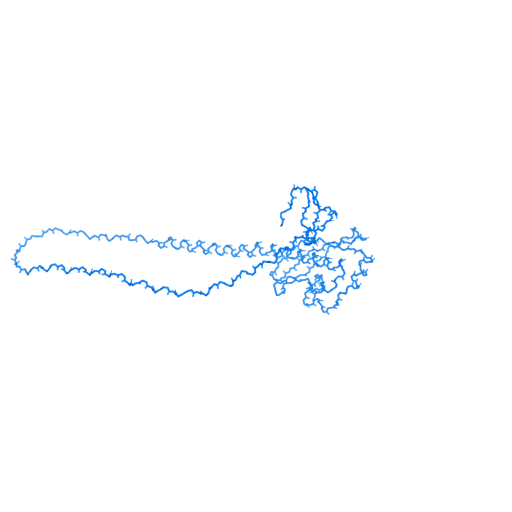 ? -25.693 5.590 37.389 1.00 76.44 104 VAL A C 1
ATOM 785 O O . VAL A 1 104 ? -25.466 5.464 36.189 1.00 76.44 104 VAL A O 1
ATOM 788 N N . ALA A 1 105 ? -25.029 6.473 38.142 1.00 75.44 105 ALA A N 1
ATOM 789 C CA . ALA A 1 105 ? -23.994 7.352 37.595 1.00 75.44 105 ALA A CA 1
ATOM 790 C C . ALA A 1 105 ? -22.796 6.570 37.022 1.00 75.44 105 ALA A C 1
ATOM 792 O O . ALA A 1 105 ? -22.313 6.899 35.939 1.00 75.44 105 ALA A O 1
ATOM 793 N N . ALA A 1 106 ? -22.350 5.506 37.698 1.00 75.12 106 ALA A N 1
ATOM 794 C CA . ALA A 1 106 ? -21.274 4.646 37.206 1.00 75.12 106 ALA A CA 1
ATOM 795 C C . ALA A 1 106 ? -21.660 3.910 35.910 1.00 75.12 106 ALA A C 1
ATOM 797 O O . ALA A 1 106 ? -20.858 3.846 34.982 1.00 75.12 106 ALA A O 1
ATOM 798 N N . LEU A 1 107 ? -22.895 3.408 35.804 1.00 74.81 107 LEU A N 1
ATOM 799 C CA . LEU A 1 107 ? -23.385 2.754 34.585 1.00 74.81 107 LEU A CA 1
ATOM 800 C C . LEU A 1 107 ? -23.493 3.729 33.407 1.00 74.81 107 LEU A C 1
ATOM 802 O O . LEU A 1 107 ? -23.100 3.379 32.297 1.00 74.81 107 LEU A O 1
ATOM 806 N N . ILE A 1 108 ? -23.957 4.960 33.644 1.00 78.06 108 ILE A N 1
ATOM 807 C CA . ILE A 1 108 ? -24.001 6.010 32.615 1.00 78.06 108 ILE A CA 1
ATOM 808 C C . ILE A 1 108 ? -22.583 6.388 32.176 1.00 78.06 108 ILE A C 1
ATOM 810 O O . ILE A 1 108 ? -22.338 6.519 30.981 1.00 78.06 108 ILE A O 1
ATOM 814 N N . ALA A 1 109 ? -21.634 6.505 33.107 1.00 73.25 109 ALA A N 1
ATOM 815 C CA . ALA A 1 109 ? -20.239 6.785 32.776 1.00 73.25 109 ALA A CA 1
ATOM 816 C C . ALA A 1 109 ? -19.610 5.662 31.933 1.00 73.25 109 ALA A C 1
ATOM 818 O O . ALA A 1 109 ? -18.961 5.941 30.928 1.00 73.25 109 ALA A O 1
ATOM 819 N N . VAL A 1 110 ? -19.851 4.392 32.277 1.00 73.88 110 VAL A N 1
ATOM 820 C CA . VAL A 1 110 ? -19.384 3.240 31.486 1.00 73.88 110 VAL A CA 1
ATOM 821 C C . VAL A 1 110 ? -20.048 3.208 30.108 1.00 73.88 110 VAL A C 1
ATOM 823 O O . VAL A 1 110 ? -19.361 3.010 29.109 1.00 73.88 110 VAL A O 1
ATOM 826 N N . ALA A 1 111 ? -21.356 3.457 30.021 1.00 68.19 111 ALA A N 1
ATOM 827 C CA . ALA A 1 111 ? -22.073 3.518 28.749 1.00 68.19 111 ALA A CA 1
ATOM 828 C C . ALA A 1 111 ? -21.603 4.690 27.870 1.00 68.19 111 ALA A C 1
ATOM 830 O O . ALA A 1 111 ? -21.470 4.531 26.659 1.00 68.19 111 ALA A O 1
ATOM 831 N N . ALA A 1 112 ? -21.290 5.845 28.463 1.00 68.31 112 ALA A N 1
ATOM 832 C CA . ALA A 1 112 ? -20.740 7.002 27.761 1.00 68.31 112 ALA A CA 1
ATOM 833 C C . ALA A 1 112 ? -19.298 6.760 27.288 1.00 68.31 112 ALA A C 1
ATOM 835 O O . ALA A 1 112 ? -18.952 7.151 26.177 1.00 68.31 112 ALA A O 1
ATOM 836 N N . LEU A 1 113 ? -18.471 6.069 28.076 1.00 67.88 113 LEU A N 1
ATOM 837 C CA . LEU A 1 113 ? -17.119 5.668 27.672 1.00 67.88 113 LEU A CA 1
ATOM 838 C C . LEU A 1 113 ? -17.145 4.592 26.579 1.00 67.88 113 LEU A C 1
ATOM 840 O O . LEU A 1 113 ? -16.380 4.678 25.621 1.00 67.88 113 LEU A O 1
ATOM 844 N N . ALA A 1 114 ? -18.054 3.621 26.665 1.00 66.00 114 ALA A N 1
ATOM 845 C CA . ALA A 1 114 ? -18.233 2.600 25.637 1.00 66.00 114 ALA A CA 1
ATOM 846 C C . ALA A 1 114 ? -18.808 3.196 24.338 1.00 66.00 114 ALA A C 1
ATOM 848 O O . ALA A 1 114 ? -18.272 2.962 23.256 1.00 66.00 114 ALA A O 1
ATOM 849 N N . GLY A 1 115 ? -19.856 4.020 24.429 1.00 63.12 115 GLY A N 1
ATOM 850 C CA . GLY A 1 115 ? -20.478 4.685 23.282 1.00 63.12 115 GLY A CA 1
ATOM 851 C C . GLY A 1 115 ? -19.570 5.738 22.644 1.00 63.12 115 GLY A C 1
ATOM 852 O O . GLY A 1 115 ? -19.400 5.752 21.426 1.00 63.12 115 GLY A O 1
ATOM 853 N N . GLY A 1 116 ? -18.925 6.572 23.462 1.00 64.38 116 GLY A N 1
ATOM 854 C CA . GLY A 1 116 ? -17.944 7.565 23.025 1.00 64.38 116 GLY A CA 1
ATOM 855 C C . GLY A 1 116 ? -16.685 6.927 22.440 1.00 64.38 116 GLY A C 1
ATOM 856 O O . GLY A 1 116 ? -16.195 7.383 21.409 1.00 64.38 116 GLY A O 1
ATOM 857 N N . GLY A 1 117 ? -16.212 5.823 23.024 1.00 67.69 117 GLY A N 1
ATOM 858 C CA . GLY A 1 117 ? -15.091 5.039 22.507 1.00 67.69 117 GLY A CA 1
ATOM 859 C C . GLY A 1 117 ? -15.386 4.414 21.143 1.00 67.69 117 GLY A C 1
ATOM 860 O O . GLY A 1 117 ? -14.590 4.560 20.220 1.00 67.69 117 GLY A O 1
ATOM 861 N N . VAL A 1 118 ? -16.556 3.788 20.966 1.00 70.00 118 VAL A N 1
ATOM 862 C CA . VAL A 1 118 ? -16.969 3.188 19.682 1.00 70.00 118 VAL A CA 1
ATOM 863 C C . VAL A 1 118 ? -17.227 4.255 18.614 1.00 70.00 118 VAL A C 1
ATOM 865 O O . VAL A 1 118 ? -16.812 4.089 17.464 1.00 70.00 118 VAL A O 1
ATOM 868 N N . LEU A 1 119 ? -17.884 5.363 18.970 1.00 66.31 119 LEU A N 1
ATOM 869 C CA . LEU A 1 119 ? -18.173 6.447 18.030 1.00 66.31 119 LEU A CA 1
ATOM 870 C C . LEU A 1 119 ? -16.897 7.198 17.626 1.00 66.31 119 LEU A C 1
ATOM 872 O O . LEU A 1 119 ? -16.689 7.442 16.439 1.00 66.31 119 LEU A O 1
ATOM 876 N N . GLY A 1 120 ? -16.008 7.494 18.579 1.00 69.19 120 GLY A N 1
ATOM 877 C CA . GLY A 1 120 ? -14.694 8.083 18.317 1.00 69.19 120 GLY A CA 1
ATOM 878 C C . GLY A 1 120 ? -13.801 7.166 17.477 1.00 69.19 120 GLY A C 1
ATOM 879 O O . GLY A 1 120 ? -13.193 7.615 16.503 1.00 69.19 120 GLY A O 1
ATOM 880 N N . TYR A 1 121 ? -13.796 5.862 17.771 1.00 65.88 121 TYR A N 1
ATOM 881 C CA . TYR A 1 121 ? -13.084 4.862 16.975 1.00 65.88 121 TYR A CA 1
ATOM 882 C C . TYR A 1 121 ? -13.577 4.833 15.521 1.00 65.88 121 TYR A C 1
ATOM 884 O O . TYR A 1 121 ? -12.768 4.929 14.596 1.00 65.88 121 TYR A O 1
ATOM 892 N N . LYS A 1 122 ? -14.899 4.776 15.302 1.00 70.06 122 LYS A N 1
ATOM 893 C CA . LYS A 1 122 ? -15.484 4.754 13.951 1.00 70.06 122 LYS A CA 1
ATOM 894 C C . LYS A 1 122 ? -15.309 6.070 13.190 1.00 70.06 122 LYS A C 1
ATOM 896 O O . LYS A 1 122 ? -15.166 6.034 11.974 1.00 70.06 122 LYS A O 1
ATOM 901 N N . ARG A 1 123 ? -15.332 7.221 13.871 1.00 71.56 123 ARG A N 1
ATOM 902 C CA . ARG A 1 123 ? -15.256 8.541 13.221 1.00 71.56 123 ARG A CA 1
ATOM 903 C C . ARG A 1 123 ? -13.834 9.041 12.980 1.00 71.56 123 ARG A C 1
ATOM 905 O O . ARG A 1 123 ? -13.652 9.825 12.058 1.00 71.56 123 ARG A O 1
ATOM 912 N N . VAL A 1 124 ? -12.846 8.617 13.773 1.00 65.56 124 VAL A N 1
ATOM 913 C CA . VAL A 1 124 ? -11.487 9.194 13.721 1.00 65.56 124 VAL A CA 1
ATOM 914 C C . VAL A 1 124 ? -10.401 8.149 13.476 1.00 65.56 124 VAL A C 1
ATOM 916 O O . VAL A 1 124 ? -9.496 8.389 12.680 1.00 65.56 124 VAL A O 1
ATOM 919 N N . ILE A 1 125 ? -10.470 6.985 14.127 1.00 68.12 125 ILE A N 1
ATOM 920 C CA . ILE A 1 125 ? -9.390 5.985 14.071 1.00 68.12 125 ILE A CA 1
ATOM 921 C C . ILE A 1 125 ? -9.513 5.105 12.821 1.00 68.12 125 ILE A C 1
ATOM 923 O O . ILE A 1 125 ? -8.534 4.928 12.096 1.00 68.12 125 ILE A O 1
ATOM 927 N N . ALA A 1 126 ? -10.710 4.591 12.530 1.00 70.62 126 ALA A N 1
ATOM 928 C CA . ALA A 1 126 ? -10.947 3.724 11.374 1.00 70.62 126 ALA A CA 1
ATOM 929 C C . ALA A 1 126 ? -10.602 4.380 10.013 1.00 70.62 126 ALA A C 1
ATOM 931 O O . ALA A 1 126 ? -9.952 3.713 9.204 1.00 70.62 126 ALA A O 1
ATOM 932 N N . PRO A 1 127 ? -10.933 5.665 9.753 1.00 73.12 127 PRO A N 1
ATOM 933 C CA . PRO A 1 127 ? -10.553 6.333 8.506 1.00 73.12 127 PRO A CA 1
ATOM 934 C C . PRO A 1 127 ? -9.037 6.489 8.356 1.00 73.12 127 PRO A C 1
ATOM 936 O O . PRO A 1 127 ? -8.497 6.193 7.296 1.00 73.12 127 PRO A O 1
ATOM 939 N N . LYS A 1 128 ? -8.331 6.872 9.432 1.00 79.38 128 LYS A N 1
ATOM 940 C CA . LYS A 1 128 ? -6.864 7.017 9.416 1.00 79.38 128 LYS A CA 1
ATOM 941 C C . LYS A 1 128 ? -6.150 5.688 9.181 1.00 79.38 128 LYS A C 1
ATOM 943 O O . LYS A 1 128 ? -5.127 5.642 8.502 1.00 79.38 128 LYS A O 1
ATOM 948 N N . LEU A 1 129 ? -6.686 4.596 9.728 1.00 83.69 129 LEU A N 1
ATOM 949 C CA . LEU A 1 129 ? -6.157 3.259 9.469 1.00 83.69 129 LEU A CA 1
ATOM 950 C C . LEU A 1 129 ? -6.355 2.860 8.001 1.00 83.69 129 LEU A C 1
ATOM 952 O O . LEU A 1 129 ? -5.415 2.376 7.375 1.00 83.69 129 LEU A O 1
ATOM 956 N N . ALA A 1 130 ? -7.548 3.089 7.449 1.00 87.12 130 ALA A N 1
ATOM 957 C CA . ALA A 1 130 ? -7.842 2.798 6.050 1.00 87.12 130 ALA A CA 1
ATOM 958 C C . ALA A 1 130 ? -6.986 3.640 5.088 1.00 87.12 130 ALA A C 1
ATOM 960 O O . ALA A 1 130 ? -6.471 3.101 4.115 1.00 87.12 130 ALA A O 1
ATOM 961 N N . GLU A 1 131 ? -6.753 4.919 5.391 1.00 88.75 131 GLU A N 1
ATOM 962 C CA . GLU A 1 131 ? -5.862 5.785 4.612 1.00 88.75 131 GLU A CA 1
ATOM 963 C C . GLU A 1 131 ? -4.442 5.210 4.513 1.00 88.75 131 GLU A C 1
ATOM 965 O O . GLU A 1 131 ? -3.885 5.115 3.419 1.00 88.75 131 GLU A O 1
ATOM 970 N N . ASN A 1 132 ? -3.870 4.771 5.638 1.00 91.38 132 ASN A N 1
ATOM 971 C CA . ASN A 1 132 ? -2.549 4.143 5.641 1.00 91.38 132 ASN A CA 1
ATOM 972 C C . ASN A 1 132 ? -2.536 2.853 4.812 1.00 91.38 132 ASN A C 1
ATOM 974 O O . ASN A 1 132 ? -1.605 2.634 4.043 1.00 91.38 132 ASN A O 1
ATOM 978 N N . GLN A 1 133 ? -3.584 2.030 4.917 1.00 93.62 133 GLN A N 1
ATOM 979 C CA . GLN A 1 133 ? -3.708 0.814 4.111 1.00 93.62 133 GLN A CA 1
ATOM 980 C C . GLN A 1 133 ? -3.791 1.117 2.610 1.00 93.62 133 GLN A C 1
ATOM 982 O O . GLN A 1 133 ? -3.177 0.405 1.822 1.00 93.62 133 GLN A O 1
ATOM 987 N N . ILE A 1 134 ? -4.503 2.175 2.211 1.00 94.75 134 ILE A N 1
ATOM 988 C CA . ILE A 1 134 ? -4.599 2.610 0.811 1.00 94.75 134 ILE A CA 1
ATOM 989 C C . ILE A 1 134 ? -3.238 3.102 0.312 1.00 94.75 134 ILE A C 1
ATOM 991 O O . ILE A 1 134 ? -2.808 2.699 -0.764 1.00 94.75 134 ILE A O 1
ATOM 995 N N . LYS A 1 135 ? -2.512 3.903 1.102 1.00 94.50 135 LYS A N 1
ATOM 996 C CA . LYS A 1 135 ? -1.149 4.341 0.749 1.00 94.50 135 LYS A CA 1
ATOM 997 C C . LYS A 1 135 ? -0.200 3.155 0.563 1.00 94.50 135 LYS A C 1
ATOM 999 O O . LYS A 1 135 ? 0.547 3.123 -0.411 1.00 94.50 135 LYS A O 1
ATOM 1004 N N . THR A 1 136 ? -0.263 2.163 1.452 1.00 96.00 136 THR A N 1
ATOM 1005 C CA . THR A 1 136 ? 0.508 0.919 1.317 1.00 96.00 136 THR A CA 1
ATOM 1006 C C . THR A 1 136 ? 0.091 0.119 0.086 1.00 96.00 136 THR A C 1
ATOM 1008 O O . THR A 1 136 ? 0.949 -0.396 -0.623 1.00 96.00 136 THR A O 1
ATOM 1011 N N . LEU A 1 137 ? -1.206 0.026 -0.208 1.00 96.44 137 LEU A N 1
ATOM 1012 C CA . LEU A 1 137 ? -1.697 -0.653 -1.404 1.00 96.44 137 LEU A CA 1
ATOM 1013 C C . LEU A 1 137 ? -1.172 0.012 -2.682 1.00 96.44 137 LEU A C 1
ATOM 1015 O O . LEU A 1 137 ? -0.674 -0.693 -3.553 1.00 96.44 137 LEU A O 1
ATOM 1019 N N . VAL A 1 138 ? -1.220 1.345 -2.772 1.00 96.25 138 VAL A N 1
ATOM 1020 C CA . VAL A 1 138 ? -0.659 2.088 -3.912 1.00 96.25 138 VAL A CA 1
ATOM 1021 C C . VAL A 1 138 ? 0.843 1.835 -4.036 1.00 96.25 138 VAL A C 1
ATOM 1023 O O . VAL A 1 138 ? 1.313 1.535 -5.125 1.00 96.25 138 VAL A O 1
ATOM 1026 N N . GLN A 1 139 ? 1.594 1.857 -2.930 1.00 96.12 139 GLN A N 1
ATOM 1027 C CA . GLN A 1 139 ? 3.019 1.502 -2.950 1.00 96.12 139 GLN A CA 1
ATOM 1028 C C . GLN A 1 139 ? 3.260 0.079 -3.459 1.00 96.12 139 GLN A C 1
ATOM 1030 O O . GLN A 1 139 ? 4.169 -0.139 -4.252 1.00 96.12 139 GLN A O 1
ATOM 1035 N N . ASN A 1 140 ? 2.443 -0.888 -3.043 1.00 96.25 140 ASN A N 1
ATOM 1036 C CA . ASN A 1 140 ? 2.562 -2.265 -3.513 1.00 96.25 140 ASN A CA 1
ATOM 1037 C C . ASN A 1 140 ? 2.245 -2.389 -5.008 1.00 96.25 140 ASN A C 1
ATOM 1039 O O . ASN A 1 140 ? 2.936 -3.127 -5.702 1.00 96.25 140 ASN A O 1
ATOM 1043 N N . VAL A 1 141 ? 1.253 -1.645 -5.508 1.00 94.56 141 VAL A N 1
ATOM 1044 C CA . VAL A 1 141 ? 0.940 -1.557 -6.943 1.00 94.56 141 VAL A CA 1
ATOM 1045 C C . VAL A 1 141 ? 2.139 -0.999 -7.710 1.00 94.56 141 VAL A C 1
ATOM 1047 O O . VAL A 1 141 ? 2.600 -1.627 -8.659 1.00 94.56 141 VAL A O 1
ATOM 1050 N N . THR A 1 142 ? 2.709 0.119 -7.257 1.00 94.88 142 THR A N 1
ATOM 1051 C CA . THR A 1 142 ? 3.897 0.739 -7.864 1.00 94.88 142 THR A CA 1
ATOM 1052 C C . THR A 1 142 ? 5.109 -0.194 -7.838 1.00 94.88 142 THR A C 1
ATOM 1054 O O . THR A 1 142 ? 5.833 -0.311 -8.824 1.00 94.88 142 THR A O 1
ATOM 1057 N N . ASN A 1 143 ? 5.317 -0.921 -6.739 1.00 96.38 143 ASN A N 1
ATOM 1058 C CA . ASN A 1 143 ? 6.388 -1.909 -6.636 1.00 96.38 143 ASN A CA 1
ATOM 1059 C C . ASN A 1 143 ? 6.170 -3.083 -7.595 1.00 96.38 143 ASN A C 1
ATOM 1061 O O . ASN A 1 143 ? 7.123 -3.524 -8.231 1.00 96.38 143 ASN A O 1
ATOM 1065 N N . ALA A 1 144 ? 4.942 -3.592 -7.715 1.00 95.12 144 ALA A N 1
ATOM 1066 C CA . ALA A 1 144 ? 4.627 -4.661 -8.656 1.00 95.12 144 ALA A CA 1
ATOM 1067 C C . ALA A 1 144 ? 4.857 -4.206 -10.106 1.00 95.12 144 ALA A C 1
ATOM 1069 O O . ALA A 1 144 ? 5.450 -4.948 -10.885 1.00 95.12 144 ALA A O 1
ATOM 1070 N N . GLN A 1 145 ? 4.489 -2.964 -10.442 1.00 93.31 145 GLN A N 1
ATOM 1071 C CA . GLN A 1 145 ? 4.792 -2.368 -11.745 1.00 93.31 145 GLN A CA 1
ATOM 1072 C C . GLN A 1 145 ? 6.301 -2.315 -11.992 1.00 93.31 145 GLN A C 1
ATOM 1074 O O . GLN A 1 145 ? 6.763 -2.914 -12.954 1.00 93.31 145 GLN A O 1
ATOM 1079 N N . ASN A 1 146 ? 7.073 -1.703 -11.088 1.00 95.88 146 ASN A N 1
ATOM 1080 C CA . ASN A 1 146 ? 8.522 -1.512 -11.241 1.00 95.88 146 ASN A CA 1
ATOM 1081 C C . ASN A 1 146 ? 9.338 -2.814 -11.242 1.00 95.88 146 ASN A C 1
ATOM 1083 O O . ASN A 1 146 ? 10.415 -2.858 -11.828 1.00 95.88 146 ASN A O 1
ATOM 1087 N N . ASN A 1 147 ? 8.842 -3.874 -10.599 1.00 96.44 147 ASN A N 1
ATOM 1088 C CA . ASN A 1 147 ? 9.460 -5.205 -10.633 1.00 96.44 147 ASN A CA 1
ATOM 1089 C C . ASN A 1 147 ? 8.938 -6.076 -11.789 1.00 96.44 147 ASN A C 1
ATOM 1091 O O . ASN A 1 147 ? 9.297 -7.250 -11.885 1.00 96.44 147 ASN A O 1
ATOM 1095 N N . ALA A 1 148 ? 8.072 -5.525 -12.645 1.00 95.81 148 ALA A N 1
ATOM 1096 C CA . ALA A 1 148 ? 7.361 -6.241 -13.694 1.00 95.81 148 ALA A CA 1
ATOM 1097 C C . ALA A 1 148 ? 6.648 -7.519 -13.206 1.00 95.81 148 ALA A C 1
ATOM 1099 O O . ALA A 1 148 ? 6.614 -8.552 -13.884 1.00 95.81 148 ALA A O 1
ATOM 1100 N N . ASP A 1 149 ? 6.062 -7.453 -12.014 1.00 94.56 149 ASP A N 1
ATOM 1101 C CA . ASP A 1 149 ? 5.320 -8.537 -11.382 1.00 94.56 149 ASP A CA 1
ATOM 1102 C C . ASP A 1 149 ? 3.824 -8.439 -11.716 1.00 94.56 149 ASP A C 1
ATOM 1104 O O . ASP A 1 149 ? 3.010 -7.940 -10.936 1.00 94.56 149 ASP A O 1
ATOM 1108 N N . GLY A 1 150 ? 3.447 -8.927 -12.902 1.00 90.56 150 GLY A N 1
ATOM 1109 C CA . GLY A 1 150 ? 2.052 -8.925 -13.343 1.00 90.56 150 GLY A CA 1
ATOM 1110 C C . GLY A 1 150 ? 1.149 -9.799 -12.467 1.00 90.56 150 GLY A C 1
ATOM 1111 O O . GLY A 1 150 ? 0.002 -9.442 -12.220 1.00 90.56 150 GLY A O 1
ATOM 1112 N N . GLN A 1 151 ? 1.658 -10.915 -11.934 1.00 91.25 151 GLN A N 1
ATOM 1113 C CA . GLN A 1 151 ? 0.875 -11.780 -11.043 1.00 91.25 151 GLN A CA 1
ATOM 1114 C C . GLN A 1 151 ? 0.630 -11.114 -9.687 1.00 91.25 151 GLN A C 1
ATOM 1116 O O . GLN A 1 151 ? -0.500 -11.129 -9.195 1.00 91.25 151 GLN A O 1
ATOM 1121 N N . GLY A 1 152 ? 1.652 -10.488 -9.101 1.00 91.69 152 GLY A N 1
ATOM 1122 C CA . GLY A 1 152 ? 1.506 -9.691 -7.886 1.00 91.69 152 GLY A CA 1
ATOM 1123 C C . GLY A 1 152 ? 0.536 -8.531 -8.078 1.00 91.69 152 GLY A C 1
ATOM 1124 O O . GLY A 1 152 ? -0.335 -8.322 -7.234 1.00 91.69 152 GLY A O 1
ATOM 1125 N N . LEU A 1 153 ? 0.605 -7.839 -9.219 1.00 91.50 153 LEU A N 1
ATOM 1126 C CA . LEU A 1 153 ? -0.318 -6.753 -9.548 1.00 91.50 153 LEU A CA 1
ATOM 1127 C C . LEU A 1 153 ? -1.774 -7.243 -9.629 1.00 91.50 153 LEU A C 1
ATOM 1129 O O . LEU A 1 153 ? -2.644 -6.681 -8.964 1.00 91.50 153 LEU A O 1
ATOM 1133 N N . LEU A 1 154 ? -2.028 -8.362 -10.316 1.00 89.44 154 LEU A N 1
ATOM 1134 C CA . LEU A 1 154 ? -3.360 -8.979 -10.379 1.00 89.44 154 LEU A CA 1
ATOM 1135 C C . LEU A 1 154 ? -3.904 -9.345 -8.991 1.00 89.44 154 LEU A C 1
ATOM 1137 O O . 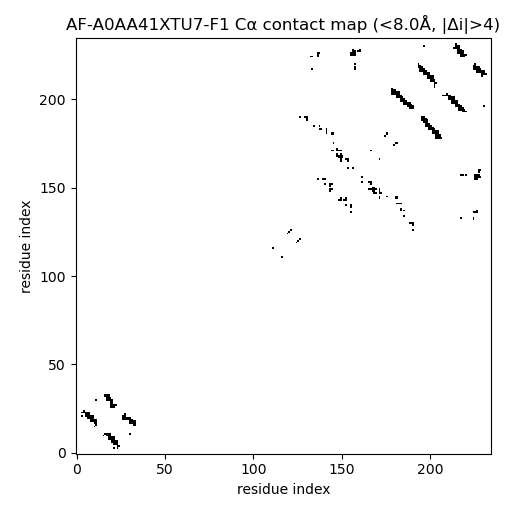LEU A 1 154 ? -5.110 -9.284 -8.754 1.00 89.44 154 LEU A O 1
ATOM 1141 N N . GLN A 1 155 ? -3.054 -9.712 -8.029 1.00 90.44 155 GLN A N 1
ATOM 1142 C CA . GLN A 1 155 ? -3.502 -9.987 -6.659 1.00 90.44 155 GLN A CA 1
ATOM 1143 C C . GLN A 1 155 ? -3.950 -8.722 -5.914 1.00 90.44 155 GLN A C 1
ATOM 1145 O O . GLN A 1 155 ? -4.793 -8.814 -5.014 1.00 90.44 155 GLN A O 1
ATOM 1150 N N . LEU A 1 156 ? -3.441 -7.550 -6.288 1.00 92.94 156 LEU A N 1
ATOM 1151 C CA . LEU A 1 156 ? -3.804 -6.258 -5.702 1.00 92.94 156 LEU A CA 1
ATOM 1152 C C . LEU A 1 156 ? -5.090 -5.673 -6.302 1.00 92.94 156 LEU A C 1
ATOM 1154 O O . LEU A 1 156 ? -5.768 -4.895 -5.624 1.00 92.94 156 LEU A O 1
ATOM 1158 N N . ASP A 1 157 ? -5.461 -6.103 -7.507 1.00 91.56 157 ASP A N 1
ATOM 1159 C CA . ASP A 1 157 ? -6.693 -5.691 -8.177 1.00 91.56 157 ASP A CA 1
ATOM 1160 C C . ASP A 1 157 ? -7.955 -6.186 -7.464 1.00 91.56 157 ASP A C 1
ATOM 1162 O O . ASP A 1 157 ? -7.961 -7.205 -6.764 1.00 91.56 157 ASP A O 1
ATOM 1166 N N . CYS A 1 158 ? -9.058 -5.471 -7.647 1.00 91.44 158 CYS A N 1
ATOM 1167 C CA . CYS A 1 158 ? -10.366 -5.920 -7.191 1.00 91.44 158 CYS A CA 1
ATOM 1168 C C . CYS A 1 158 ? -10.941 -6.986 -8.127 1.00 91.44 158 CYS A C 1
ATOM 1170 O O . CYS A 1 158 ? -10.560 -7.071 -9.298 1.00 91.44 158 CYS A O 1
ATOM 1172 N N . GLU A 1 159 ? -11.856 -7.818 -7.625 1.00 87.31 159 GLU A N 1
ATOM 1173 C CA . GLU A 1 159 ? -12.371 -8.982 -8.363 1.00 87.31 159 GLU A CA 1
ATOM 1174 C C . GLU A 1 159 ? -12.938 -8.597 -9.742 1.00 87.31 159 GLU A C 1
ATOM 1176 O O . GLU A 1 159 ? -12.702 -9.308 -10.718 1.00 87.31 159 GLU A O 1
ATOM 1181 N N . ARG A 1 160 ? -13.584 -7.426 -9.860 1.00 82.69 160 ARG A N 1
ATOM 1182 C CA . ARG A 1 160 ? -14.108 -6.910 -11.140 1.00 82.69 160 ARG A CA 1
ATOM 1183 C C . ARG A 1 160 ? -13.010 -6.556 -12.154 1.00 82.69 160 ARG A C 1
ATOM 1185 O O . ARG A 1 160 ? -13.223 -6.717 -13.352 1.00 82.69 160 ARG A O 1
ATOM 1192 N N . ALA A 1 161 ? -11.878 -6.019 -11.695 1.00 80.25 161 ALA A N 1
ATOM 1193 C CA . ALA A 1 161 ? -10.834 -5.476 -12.566 1.00 80.25 161 ALA A CA 1
ATOM 1194 C C . ALA A 1 161 ? -9.953 -6.586 -13.162 1.00 80.25 161 ALA A C 1
ATOM 1196 O O . ALA A 1 161 ? -9.545 -6.494 -14.318 1.00 80.25 161 ALA A O 1
ATOM 1197 N N . ARG A 1 162 ? -9.761 -7.689 -12.423 1.00 79.00 162 ARG A N 1
ATOM 1198 C CA . ARG A 1 162 ? -8.940 -8.840 -12.845 1.00 79.00 162 ARG A CA 1
ATOM 1199 C C . ARG A 1 162 ? -9.356 -9.471 -14.181 1.00 79.00 162 ARG A C 1
ATOM 1201 O O . ARG A 1 162 ? -8.530 -10.107 -14.826 1.00 79.00 162 ARG A O 1
ATOM 1208 N N . GLY A 1 163 ? -10.624 -9.346 -14.580 1.00 65.25 163 GLY A N 1
ATOM 1209 C CA . GLY A 1 163 ? -11.174 -10.005 -15.771 1.00 65.25 163 GLY A CA 1
ATOM 1210 C C . GLY A 1 163 ? -11.177 -9.172 -17.056 1.00 65.25 163 GLY A C 1
ATOM 1211 O O . GLY A 1 163 ? -11.524 -9.713 -18.100 1.00 65.25 163 GLY A O 1
ATOM 1212 N N . GLN A 1 164 ? -10.845 -7.876 -17.000 1.00 63.62 164 GLN A N 1
ATOM 1213 C CA . GLN A 1 164 ? -11.081 -6.957 -18.126 1.00 63.62 164 GLN A CA 1
ATOM 1214 C C . GLN A 1 164 ? -9.917 -6.898 -19.129 1.00 63.62 164 GLN A C 1
ATOM 1216 O O . GLN A 1 164 ? -10.174 -6.764 -20.319 1.00 63.62 164 GLN A O 1
ATOM 1221 N N . ASN A 1 165 ? -8.664 -7.051 -18.691 1.00 64.75 165 ASN A N 1
ATOM 1222 C CA . ASN A 1 165 ? -7.482 -7.278 -19.535 1.00 64.75 165 ASN A CA 1
ATOM 1223 C C . ASN A 1 165 ? -6.279 -7.486 -18.594 1.00 64.75 165 ASN A C 1
ATOM 1225 O O . ASN A 1 165 ? -5.795 -6.503 -18.029 1.00 64.75 165 ASN A O 1
ATOM 1229 N N . PRO A 1 166 ? -5.835 -8.724 -18.314 1.00 74.50 166 PRO A N 1
ATOM 1230 C CA . PRO A 1 166 ? -4.840 -8.941 -17.275 1.00 74.50 166 PRO A CA 1
ATOM 1231 C C . PRO A 1 166 ? -3.488 -8.364 -17.697 1.00 74.50 166 PRO A C 1
ATOM 1233 O O . PRO A 1 166 ? -2.890 -8.797 -18.682 1.00 74.50 166 PRO A O 1
ATOM 1236 N N . VAL A 1 167 ? -2.985 -7.406 -16.918 1.00 85.12 167 VAL A N 1
ATOM 1237 C CA . VAL A 1 167 ? -1.640 -6.861 -17.103 1.00 85.12 167 VAL A CA 1
ATOM 1238 C C . VAL A 1 167 ? -0.623 -7.989 -16.935 1.00 85.12 167 VAL A C 1
ATOM 1240 O O . VAL A 1 167 ? -0.585 -8.672 -15.909 1.00 85.12 167 VAL A O 1
ATOM 1243 N N . THR A 1 168 ? 0.211 -8.202 -17.951 1.00 91.12 168 THR A N 1
ATOM 1244 C CA . THR A 1 168 ? 1.250 -9.236 -17.912 1.00 91.12 168 THR A CA 1
ATOM 1245 C C . THR A 1 168 ? 2.593 -8.655 -17.487 1.00 91.12 168 THR A C 1
ATOM 1247 O O . THR A 1 168 ? 2.888 -7.484 -17.715 1.00 91.12 168 THR A O 1
ATOM 1250 N N . SER A 1 169 ? 3.467 -9.504 -16.943 1.00 93.50 169 SER A N 1
ATOM 1251 C CA . SER A 1 169 ? 4.852 -9.121 -16.653 1.00 93.50 169 SER A CA 1
ATOM 1252 C C . SER A 1 169 ? 5.608 -8.610 -17.882 1.00 93.50 169 SER A C 1
ATOM 1254 O O . SER A 1 169 ? 6.501 -7.785 -17.740 1.00 93.50 169 SER A O 1
ATOM 1256 N N . GLN A 1 170 ? 5.281 -9.090 -19.087 1.00 94.44 170 GLN A N 1
ATOM 1257 C CA . GLN A 1 170 ? 5.940 -8.604 -20.299 1.00 94.44 170 GLN A CA 1
ATOM 1258 C C . GLN A 1 170 ? 5.477 -7.196 -20.671 1.00 94.44 170 GLN A C 1
ATOM 1260 O O . GLN A 1 170 ? 6.312 -6.379 -21.035 1.00 94.44 170 GLN A O 1
ATOM 1265 N N . MET A 1 171 ? 4.181 -6.906 -20.537 1.00 91.62 171 MET A N 1
ATOM 1266 C CA . MET A 1 171 ? 3.654 -5.555 -20.752 1.00 91.62 171 MET A CA 1
ATOM 1267 C C . MET A 1 171 ? 4.312 -4.563 -19.792 1.00 91.62 171 MET A C 1
ATOM 1269 O O . MET A 1 171 ? 4.842 -3.560 -20.240 1.00 91.62 171 MET A O 1
ATOM 1273 N N . LEU A 1 172 ? 4.407 -4.907 -18.502 1.00 93.75 172 LEU A N 1
ATOM 1274 C CA . LEU A 1 172 ? 5.087 -4.059 -17.516 1.00 93.75 172 LEU A CA 1
ATOM 1275 C C . LEU A 1 172 ? 6.570 -3.836 -17.841 1.00 93.75 172 LEU A C 1
ATOM 1277 O O . LEU A 1 172 ? 7.061 -2.725 -17.680 1.00 93.75 172 LEU A O 1
ATOM 1281 N N . ARG A 1 173 ? 7.293 -4.870 -18.302 1.00 95.88 173 ARG A N 1
ATOM 1282 C CA . ARG A 1 173 ? 8.688 -4.707 -18.750 1.00 95.88 173 ARG A CA 1
ATOM 1283 C C . ARG A 1 173 ? 8.791 -3.731 -19.913 1.00 95.88 173 ARG A C 1
ATOM 1285 O O . ARG A 1 173 ? 9.630 -2.845 -19.860 1.00 95.88 173 ARG A O 1
ATOM 1292 N N . ASN A 1 174 ? 7.929 -3.882 -20.916 1.00 96.12 174 ASN A N 1
ATOM 1293 C CA . ASN A 1 174 ? 7.908 -2.984 -22.065 1.00 96.12 174 ASN A CA 1
ATOM 1294 C C . ASN A 1 174 ? 7.612 -1.540 -21.624 1.00 96.12 174 ASN A C 1
ATOM 1296 O O . ASN A 1 174 ? 8.336 -0.638 -22.025 1.00 96.12 174 ASN A O 1
ATOM 1300 N N . ASP A 1 175 ? 6.634 -1.327 -20.737 1.00 92.88 175 ASP A N 1
ATOM 1301 C CA . ASP A 1 175 ? 6.305 0.003 -20.205 1.00 92.88 175 ASP A CA 1
ATOM 1302 C C . ASP A 1 175 ? 7.493 0.625 -19.445 1.00 92.88 175 ASP A C 1
ATOM 1304 O O . ASP A 1 175 ? 7.784 1.811 -19.598 1.00 92.88 175 ASP A O 1
ATOM 1308 N N . ILE A 1 176 ? 8.225 -0.166 -18.648 1.00 95.00 176 ILE A N 1
ATOM 1309 C CA . ILE A 1 176 ? 9.451 0.295 -17.973 1.00 95.00 176 ILE A CA 1
ATOM 1310 C C . ILE A 1 176 ? 10.544 0.630 -18.997 1.00 95.00 176 ILE A C 1
ATOM 1312 O O . ILE A 1 176 ? 11.227 1.650 -18.866 1.00 95.00 176 ILE A O 1
ATOM 1316 N N . ASP A 1 177 ? 10.730 -0.212 -20.011 1.00 96.31 177 ASP A N 1
ATOM 1317 C CA . ASP A 1 177 ? 11.749 -0.022 -21.042 1.00 96.31 177 ASP A CA 1
ATOM 1318 C C . ASP A 1 177 ? 11.440 1.176 -21.943 1.00 96.31 177 ASP A C 1
ATOM 1320 O O . ASP A 1 177 ? 12.374 1.832 -22.402 1.00 96.31 177 ASP A O 1
ATOM 1324 N N . GLU A 1 178 ? 10.170 1.514 -22.165 1.00 95.06 178 GLU A N 1
ATOM 1325 C CA . GLU A 1 178 ? 9.741 2.666 -22.959 1.00 95.06 178 GLU A CA 1
ATOM 1326 C C . GLU A 1 178 ? 9.705 3.944 -22.116 1.00 95.06 178 GLU A C 1
ATOM 1328 O O . GLU A 1 178 ? 10.416 4.900 -22.435 1.00 95.06 178 GLU A O 1
ATOM 1333 N N . GLU A 1 179 ? 8.989 3.939 -20.990 1.00 92.69 179 GLU A N 1
ATOM 1334 C CA . GLU A 1 179 ? 8.639 5.138 -20.213 1.00 92.69 179 GLU A CA 1
ATOM 1335 C C . GLU A 1 179 ? 9.398 5.267 -18.875 1.00 92.69 179 GLU A C 1
ATOM 1337 O O . GLU A 1 179 ? 9.432 6.340 -18.263 1.00 92.69 179 GLU A O 1
ATOM 1342 N N . GLY A 1 180 ? 10.069 4.208 -18.420 1.00 93.75 180 GLY A N 1
ATOM 1343 C CA . GLY A 1 180 ? 10.833 4.181 -17.171 1.00 93.75 180 GLY A CA 1
ATOM 1344 C C . GLY A 1 180 ? 10.041 3.714 -15.948 1.00 93.75 180 GLY A C 1
ATOM 1345 O O . GLY A 1 180 ? 8.863 3.372 -16.016 1.00 93.75 180 GLY A O 1
ATOM 1346 N N . THR A 1 181 ? 10.700 3.704 -14.787 1.00 94.00 181 THR A N 1
ATOM 1347 C CA . THR A 1 181 ? 10.065 3.308 -13.522 1.00 94.00 181 THR A CA 1
ATOM 1348 C C . THR A 1 181 ? 9.076 4.361 -13.046 1.00 94.00 181 THR A C 1
ATOM 1350 O O . THR A 1 181 ? 9.291 5.562 -13.227 1.00 94.00 181 THR A O 1
ATOM 1353 N N . VAL A 1 182 ? 8.039 3.908 -12.357 1.00 92.94 182 VAL A N 1
ATOM 1354 C CA . VAL A 1 182 ? 6.966 4.732 -11.819 1.00 92.94 182 VAL A CA 1
ATOM 1355 C C . VAL A 1 182 ? 7.245 5.119 -10.364 1.00 92.94 182 VAL A C 1
ATOM 1357 O O . VAL A 1 182 ? 7.618 4.286 -9.537 1.00 92.94 182 VAL A O 1
ATOM 1360 N N . ALA A 1 183 ? 7.002 6.381 -10.028 1.00 93.62 183 ALA A N 1
ATOM 1361 C CA . ALA A 1 183 ? 6.881 6.881 -8.666 1.00 93.62 183 ALA A CA 1
ATOM 1362 C C . ALA A 1 183 ? 5.478 7.467 -8.464 1.00 93.62 183 ALA A C 1
ATOM 1364 O O . ALA A 1 183 ? 4.945 8.145 -9.338 1.00 93.62 183 ALA A O 1
ATOM 1365 N N . THR A 1 184 ? 4.873 7.218 -7.303 1.00 93.94 184 THR A N 1
ATOM 1366 C CA . THR A 1 184 ? 3.492 7.636 -7.014 1.00 93.94 184 THR A CA 1
ATOM 1367 C C . THR A 1 184 ? 3.402 8.442 -5.730 1.00 93.94 184 THR A C 1
ATOM 1369 O O . THR A 1 184 ? 3.942 8.029 -4.702 1.00 93.94 184 THR A O 1
ATOM 1372 N N . THR A 1 185 ? 2.628 9.524 -5.760 1.00 93.75 185 THR A N 1
ATOM 1373 C CA . THR A 1 185 ? 2.260 10.310 -4.576 1.00 93.75 185 THR A CA 1
ATOM 1374 C C . THR A 1 185 ? 0.752 10.250 -4.365 1.00 93.75 185 THR A C 1
ATOM 1376 O O . THR A 1 185 ? -0.014 10.481 -5.295 1.00 93.75 185 THR A O 1
ATOM 1379 N N . VAL A 1 186 ? 0.316 9.946 -3.139 1.00 94.88 186 VAL A N 1
ATOM 1380 C CA . VAL A 1 186 ? -1.106 9.784 -2.796 1.00 94.88 186 VAL A CA 1
ATOM 1381 C C . VAL A 1 186 ? -1.592 10.969 -1.971 1.00 94.88 186 VAL A C 1
ATOM 1383 O O . VAL A 1 186 ? -1.039 11.265 -0.910 1.00 94.88 186 VAL A O 1
ATOM 1386 N N . THR A 1 187 ? -2.665 11.604 -2.428 1.00 93.62 187 THR A N 1
ATOM 1387 C CA . THR A 1 187 ? -3.328 12.744 -1.782 1.00 93.62 187 THR A CA 1
ATOM 1388 C C . THR A 1 187 ? -4.850 12.558 -1.790 1.00 93.62 187 THR A C 1
ATOM 1390 O O . THR A 1 187 ? -5.363 11.641 -2.429 1.00 93.62 187 THR A O 1
ATOM 1393 N N . ASN A 1 188 ? -5.579 13.400 -1.045 1.00 91.44 188 ASN A N 1
ATOM 1394 C CA . ASN A 1 188 ? -7.052 13.450 -1.033 1.00 91.44 188 ASN A CA 1
ATOM 1395 C C . ASN A 1 188 ? -7.727 12.075 -0.873 1.00 91.44 188 ASN A C 1
ATOM 1397 O O . ASN A 1 188 ? -8.573 11.675 -1.672 1.00 91.44 188 ASN A O 1
ATOM 1401 N N . VAL A 1 189 ? -7.318 11.314 0.146 1.00 93.00 189 VAL A N 1
ATOM 1402 C CA . VAL A 1 189 ? -7.907 10.000 0.417 1.00 93.00 189 VAL A CA 1
ATOM 1403 C C . VAL A 1 189 ? -9.257 10.178 1.109 1.00 93.00 189 VAL A C 1
ATOM 1405 O O . VAL A 1 189 ? -9.337 10.715 2.212 1.00 93.00 189 VAL A O 1
ATOM 1408 N N . HIS A 1 190 ? -10.317 9.678 0.483 1.00 90.62 190 HIS A N 1
ATOM 1409 C CA . HIS A 1 190 ? -11.673 9.691 1.017 1.00 90.62 190 HIS A CA 1
ATOM 1410 C C . HIS A 1 190 ? -12.165 8.263 1.209 1.00 90.62 190 HIS A C 1
ATOM 1412 O O . HIS A 1 190 ? -12.285 7.506 0.250 1.00 90.62 190 HIS A O 1
ATOM 1418 N N . VAL A 1 191 ? -12.467 7.894 2.454 1.00 91.19 191 VAL A N 1
ATOM 1419 C CA . VAL A 1 191 ? -12.932 6.548 2.815 1.00 91.19 191 VAL A CA 1
ATOM 1420 C C . VAL A 1 191 ? -14.401 6.610 3.214 1.00 91.19 191 VAL A C 1
ATOM 1422 O O . VAL A 1 191 ? -14.768 7.327 4.143 1.00 91.19 191 VAL A O 1
ATOM 1425 N N . THR A 1 192 ? -15.234 5.823 2.535 1.00 88.44 192 THR A N 1
ATOM 1426 C CA . THR A 1 192 ? -16.675 5.705 2.785 1.00 88.44 192 THR A CA 1
ATOM 1427 C C . THR A 1 192 ? -17.042 4.235 2.972 1.00 88.44 192 THR A C 1
ATOM 1429 O O . THR A 1 192 ? -17.295 3.509 2.010 1.00 88.44 192 THR A O 1
ATOM 1432 N N . GLY A 1 193 ? -17.065 3.781 4.228 1.00 88.25 193 GLY A N 1
ATOM 1433 C CA . GLY A 1 193 ? -17.323 2.377 4.562 1.00 88.25 193 GLY A CA 1
ATOM 1434 C C . GLY A 1 193 ? -16.263 1.454 3.956 1.00 88.25 193 GLY A C 1
ATOM 1435 O O . GLY A 1 193 ? -15.084 1.578 4.280 1.00 88.25 193 GLY A O 1
ATOM 1436 N N . ASP A 1 194 ? -16.695 0.566 3.059 1.00 91.88 194 ASP A N 1
ATOM 1437 C CA . ASP A 1 194 ? -15.843 -0.398 2.346 1.00 91.88 194 ASP A CA 1
AT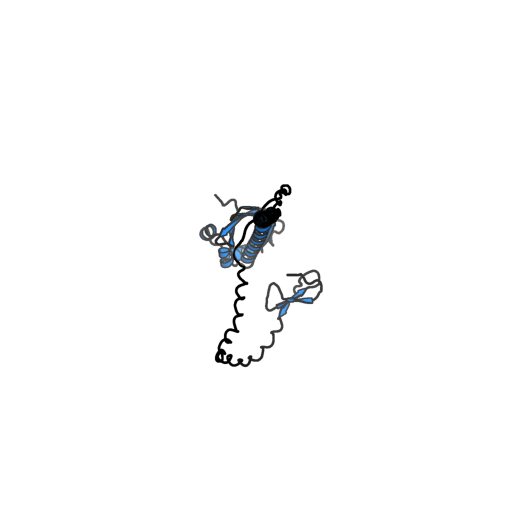OM 1438 C C . ASP A 1 194 ? -15.387 0.096 0.962 1.00 91.88 194 ASP A C 1
ATOM 1440 O O . ASP A 1 194 ? -14.872 -0.678 0.158 1.00 91.88 194 ASP A O 1
ATOM 1444 N N . ARG A 1 195 ? -15.570 1.385 0.656 1.00 91.69 195 ARG A N 1
ATOM 1445 C CA . ARG A 1 195 ? -15.052 2.024 -0.561 1.00 91.69 195 ARG A CA 1
ATOM 1446 C C . ARG A 1 195 ? -14.129 3.177 -0.217 1.00 91.69 195 ARG A C 1
ATOM 1448 O O . ARG A 1 195 ? -14.297 3.828 0.815 1.00 91.69 195 ARG A O 1
ATOM 1455 N N . ALA A 1 196 ? -13.187 3.457 -1.104 1.00 93.88 196 ALA A N 1
ATOM 1456 C CA . ALA A 1 196 ? -12.370 4.649 -1.011 1.00 93.88 196 ALA A CA 1
ATOM 1457 C C . ALA A 1 196 ? -11.970 5.187 -2.384 1.00 93.88 196 ALA A C 1
ATOM 1459 O O . ALA A 1 196 ? -11.919 4.454 -3.371 1.00 93.88 196 ALA A O 1
ATOM 1460 N N . THR A 1 197 ? -11.654 6.475 -2.418 1.00 94.06 197 THR A N 1
ATOM 1461 C CA . THR A 1 197 ? -11.049 7.154 -3.564 1.00 94.06 197 THR A CA 1
ATOM 1462 C C . THR A 1 197 ? -9.805 7.894 -3.103 1.00 94.06 197 THR A C 1
ATOM 1464 O O . THR A 1 197 ? -9.766 8.390 -1.977 1.00 94.06 197 THR A O 1
ATOM 1467 N N . ALA A 1 198 ? -8.793 7.981 -3.957 1.00 95.38 198 ALA A N 1
ATOM 1468 C CA . ALA A 1 198 ? -7.614 8.796 -3.693 1.00 95.38 198 ALA A CA 1
ATOM 1469 C C . ALA A 1 198 ? -7.124 9.451 -4.979 1.00 95.38 198 ALA A C 1
ATOM 1471 O O . ALA A 1 198 ? -7.245 8.869 -6.056 1.00 95.38 198 ALA A O 1
ATOM 1472 N N . THR A 1 199 ? -6.537 10.635 -4.860 1.00 95.25 199 THR A N 1
ATOM 1473 C CA . THR A 1 199 ? -5.797 11.257 -5.954 1.00 95.25 199 THR A CA 1
ATOM 1474 C C . THR A 1 199 ? -4.375 10.707 -5.949 1.00 95.25 199 THR A C 1
ATOM 1476 O O . THR A 1 199 ? -3.636 10.889 -4.979 1.00 95.25 199 THR A O 1
ATOM 1479 N N . VAL A 1 200 ? -3.992 10.025 -7.022 1.00 95.19 200 VAL A N 1
ATOM 1480 C CA . VAL A 1 200 ? -2.657 9.467 -7.220 1.00 95.19 200 VAL A CA 1
ATOM 1481 C C . VAL A 1 200 ? -1.980 10.238 -8.341 1.00 95.19 200 VAL A C 1
ATOM 1483 O O . VAL A 1 200 ? -2.435 10.225 -9.480 1.00 95.19 200 VAL A O 1
ATOM 1486 N N . THR A 1 201 ? -0.897 10.930 -8.006 1.00 93.44 201 THR A N 1
ATOM 1487 C CA . THR A 1 201 ? -0.019 11.555 -8.995 1.00 93.44 201 THR A CA 1
ATOM 1488 C C . THR A 1 201 ? 1.071 10.563 -9.348 1.00 93.44 201 THR A C 1
ATOM 1490 O O . THR A 1 201 ? 1.818 10.128 -8.467 1.00 93.44 201 THR A O 1
ATOM 1493 N N . THR A 1 202 ? 1.143 10.216 -10.626 1.00 91.19 202 THR A N 1
ATOM 1494 C CA . THR A 1 202 ? 2.118 9.275 -11.174 1.00 91.19 202 THR A CA 1
ATOM 1495 C C . THR A 1 202 ? 3.201 10.058 -11.905 1.00 91.19 202 THR A C 1
ATOM 1497 O O . THR A 1 202 ? 2.884 10.909 -12.729 1.00 91.19 202 THR A O 1
ATOM 1500 N N . THR A 1 203 ? 4.463 9.759 -11.614 1.00 93.06 203 THR A N 1
ATOM 1501 C CA . THR A 1 203 ? 5.639 10.333 -12.278 1.00 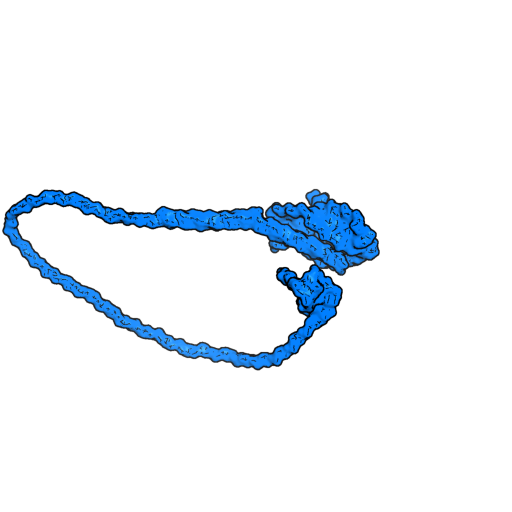93.06 203 THR A CA 1
ATOM 1502 C C . THR A 1 203 ? 6.483 9.200 -12.837 1.00 93.06 203 THR A C 1
ATOM 1504 O O . THR A 1 203 ? 6.696 8.199 -12.149 1.00 93.06 203 THR A O 1
ATOM 1507 N N . ARG A 1 204 ? 6.994 9.346 -14.060 1.00 93.00 204 ARG A N 1
ATOM 1508 C CA . ARG A 1 204 ? 7.849 8.334 -14.695 1.00 93.00 204 ARG A CA 1
ATOM 1509 C C . ARG A 1 204 ? 9.285 8.819 -14.786 1.00 93.00 204 ARG A C 1
ATOM 1511 O O . ARG A 1 204 ? 9.530 10.000 -15.009 1.00 93.00 204 ARG A O 1
ATOM 1518 N N . SER A 1 205 ? 10.249 7.916 -14.637 1.00 93.94 205 SER A N 1
ATOM 1519 C CA . SER A 1 205 ? 11.662 8.306 -14.572 1.00 93.94 205 SER A CA 1
ATOM 1520 C C . SER A 1 205 ? 12.204 8.911 -15.871 1.00 93.94 205 SER A C 1
ATOM 1522 O O . SER A 1 205 ? 13.181 9.651 -15.807 1.00 93.94 205 SER A O 1
ATOM 1524 N N . LYS A 1 206 ? 11.608 8.610 -17.036 1.00 93.94 206 LYS A N 1
ATOM 1525 C CA . LYS A 1 206 ? 12.015 9.205 -18.323 1.00 93.94 206 LYS A CA 1
ATOM 1526 C C . LYS A 1 206 ? 11.245 10.475 -18.702 1.00 93.94 206 LYS A C 1
ATOM 1528 O O . LYS A 1 206 ? 11.712 11.195 -19.577 1.00 93.94 206 LYS A O 1
ATOM 1533 N N . SER A 1 207 ? 10.145 10.770 -18.007 1.00 92.75 207 SER A N 1
ATOM 1534 C CA . SER A 1 207 ? 9.353 12.002 -18.150 1.00 92.75 207 SER A CA 1
ATOM 1535 C C . SER A 1 207 ? 9.027 12.572 -16.763 1.00 92.75 207 SER A C 1
ATOM 1537 O O . SER A 1 207 ? 7.880 12.508 -16.316 1.00 92.75 207 SER A O 1
ATOM 1539 N N . PRO A 1 208 ? 10.036 13.068 -16.024 1.00 88.50 208 PRO A N 1
ATOM 1540 C CA . PRO A 1 208 ? 9.867 13.456 -14.628 1.00 88.50 208 PRO A CA 1
ATOM 1541 C C . PRO A 1 208 ? 9.006 14.707 -14.438 1.00 88.50 208 PRO A C 1
ATOM 1543 O O . PRO A 1 208 ? 8.469 14.870 -13.351 1.00 88.50 208 PRO A O 1
ATOM 1546 N N . ASP A 1 209 ? 8.870 15.556 -15.460 1.00 90.38 209 ASP A N 1
ATOM 1547 C CA . ASP A 1 209 ? 8.062 16.783 -15.413 1.00 90.38 209 ASP A CA 1
ATOM 1548 C C . ASP A 1 209 ? 6.570 16.531 -15.708 1.00 90.38 209 ASP A C 1
ATOM 1550 O O . ASP A 1 209 ? 5.721 17.384 -15.435 1.00 90.38 209 ASP A O 1
ATOM 1554 N N . ASP A 1 210 ? 6.230 15.349 -16.235 1.00 86.50 210 ASP A N 1
ATOM 1555 C CA . ASP A 1 210 ? 4.848 14.971 -16.516 1.00 86.50 210 ASP A CA 1
ATOM 1556 C C . ASP A 1 210 ? 4.168 14.486 -15.232 1.00 86.50 210 ASP A C 1
ATOM 1558 O O . ASP A 1 210 ? 4.385 13.374 -14.741 1.00 86.50 210 ASP A O 1
ATOM 1562 N N . HIS A 1 211 ? 3.308 15.343 -14.684 1.00 83.00 211 HIS A N 1
ATOM 1563 C CA . HIS A 1 211 ? 2.521 15.062 -13.489 1.00 83.00 211 HIS A CA 1
ATOM 1564 C C . HIS A 1 211 ? 1.032 15.167 -13.799 1.00 83.00 211 HIS A C 1
ATOM 1566 O O . HIS A 1 211 ? 0.446 16.249 -13.772 1.00 83.00 211 HIS A O 1
ATOM 1572 N N . MET A 1 212 ? 0.397 14.025 -14.044 1.00 80.38 212 MET A N 1
ATOM 1573 C CA . MET A 1 212 ? -1.054 13.945 -14.204 1.00 80.38 212 MET A CA 1
ATOM 1574 C C . MET A 1 212 ? -1.654 13.325 -12.934 1.00 80.38 212 MET A C 1
ATOM 1576 O O . MET A 1 212 ? -1.439 12.137 -12.674 1.00 80.38 212 MET A O 1
ATOM 1580 N N . PRO A 1 213 ? -2.351 14.105 -12.085 1.00 89.81 213 PRO A N 1
ATOM 1581 C CA . PRO A 1 213 ? -3.077 13.551 -10.954 1.00 89.81 213 PRO A CA 1
ATOM 1582 C C . PRO A 1 213 ? -4.321 12.813 -11.446 1.00 89.81 213 PRO A C 1
ATOM 1584 O O . PRO A 1 213 ? -5.168 13.376 -12.137 1.00 89.81 213 PRO A O 1
ATOM 1587 N N . GLU A 1 214 ? -4.467 11.560 -11.036 1.00 91.88 214 GLU A N 1
ATOM 1588 C CA . GLU A 1 214 ? -5.579 10.705 -11.435 1.00 91.88 214 GLU A CA 1
ATOM 1589 C C . GLU A 1 214 ? -6.353 10.240 -10.210 1.00 91.88 214 GLU A C 1
ATOM 1591 O O . GLU A 1 214 ? -5.787 9.979 -9.149 1.00 91.88 214 GLU A O 1
ATOM 1596 N N . THR A 1 215 ? -7.671 10.107 -10.337 1.00 93.75 215 THR A N 1
ATOM 1597 C CA . THR A 1 215 ? -8.481 9.574 -9.238 1.00 93.75 215 THR A CA 1
ATOM 1598 C C . THR A 1 215 ? -8.517 8.060 -9.340 1.00 93.75 215 THR A C 1
ATOM 1600 O O . THR A 1 215 ? -9.018 7.513 -10.318 1.00 93.75 215 THR A O 1
ATOM 1603 N N . TRP A 1 216 ? -7.999 7.374 -8.328 1.00 93.75 216 TRP A N 1
ATOM 1604 C CA . TRP A 1 216 ? -8.040 5.920 -8.222 1.00 93.75 216 TRP A CA 1
ATOM 1605 C C . TRP A 1 216 ? -9.164 5.486 -7.288 1.00 93.75 216 TRP A C 1
ATOM 1607 O O . TRP A 1 216 ? -9.476 6.158 -6.300 1.00 93.75 216 TRP A O 1
ATOM 1617 N N . SER A 1 217 ? -9.763 4.345 -7.610 1.00 93.56 217 SER A N 1
ATOM 1618 C CA . SER A 1 217 ? -10.853 3.737 -6.854 1.00 93.56 217 SER A CA 1
ATOM 1619 C C . SER A 1 217 ? -10.381 2.486 -6.116 1.00 93.56 217 SER A C 1
ATOM 1621 O O . SER A 1 217 ? -9.567 1.707 -6.620 1.00 93.56 217 SER A O 1
ATOM 1623 N N . PHE A 1 218 ? -10.901 2.292 -4.905 1.00 94.75 218 PHE A N 1
ATOM 1624 C CA . PHE A 1 218 ? -10.555 1.173 -4.038 1.00 94.75 218 PHE A CA 1
ATOM 1625 C C . PHE A 1 218 ? -11.799 0.590 -3.378 1.00 94.75 218 PHE A C 1
ATOM 1627 O O . PHE A 1 218 ? -12.726 1.311 -2.995 1.00 94.75 218 PHE A O 1
ATOM 1634 N N . VAL A 1 219 ? -11.792 -0.723 -3.185 1.00 94.88 219 VAL A N 1
ATOM 1635 C CA . VAL A 1 219 ? -12.853 -1.451 -2.486 1.00 94.88 219 VAL A CA 1
ATOM 1636 C C . VAL A 1 219 ? -12.244 -2.410 -1.476 1.00 94.88 219 VAL A C 1
ATOM 1638 O O . VAL A 1 219 ? -11.149 -2.932 -1.679 1.00 94.88 219 VAL A O 1
ATOM 1641 N N . LYS A 1 220 ? -12.936 -2.624 -0.363 1.00 94.06 220 LYS A N 1
ATOM 1642 C CA . LYS A 1 220 ? -12.541 -3.589 0.652 1.00 94.06 220 LYS A CA 1
ATOM 1643 C C . LYS A 1 220 ? -13.235 -4.918 0.388 1.00 94.06 220 LYS A C 1
ATOM 1645 O O . LYS A 1 220 ? -14.430 -5.066 0.619 1.00 94.06 220 LYS A O 1
ATOM 1650 N N . GLU A 1 221 ? -12.471 -5.902 -0.062 1.00 92.94 221 GLU A N 1
ATOM 1651 C CA . GLU A 1 221 ? -12.936 -7.266 -0.308 1.00 92.94 221 GLU A CA 1
ATOM 1652 C C . GLU A 1 221 ? -12.389 -8.182 0.783 1.00 92.94 221 GLU A C 1
ATOM 1654 O O . GLU A 1 221 ? -11.181 -8.229 1.021 1.00 92.94 221 GLU A O 1
ATOM 1659 N N . LYS A 1 222 ? -13.274 -8.911 1.477 1.00 90.56 222 LYS A N 1
ATOM 1660 C CA . LYS A 1 222 ? -12.886 -9.886 2.520 1.00 90.56 222 LYS A CA 1
ATOM 1661 C C . LYS A 1 222 ? -11.948 -9.288 3.591 1.00 90.56 222 LYS A C 1
ATOM 1663 O O . LYS A 1 222 ? -11.100 -9.975 4.147 1.00 90.56 222 LYS A O 1
ATOM 1668 N N . GLY A 1 223 ? -12.096 -7.992 3.881 1.00 89.12 223 GLY A N 1
ATOM 1669 C CA . GLY A 1 223 ? -11.283 -7.267 4.864 1.00 89.12 223 GLY A CA 1
ATOM 1670 C C . GLY A 1 223 ? -9.982 -6.651 4.330 1.00 89.12 223 GLY A C 1
ATOM 1671 O O . GLY A 1 223 ? -9.342 -5.899 5.068 1.00 89.12 223 GLY A O 1
ATOM 1672 N N . SER A 1 224 ? -9.617 -6.884 3.067 1.00 92.62 224 SER A N 1
ATOM 1673 C CA . SER A 1 224 ? -8.432 -6.313 2.417 1.00 92.62 224 SER A CA 1
ATOM 1674 C C . SER A 1 224 ? -8.819 -5.283 1.361 1.00 92.62 224 SER A C 1
ATOM 1676 O O . SER A 1 224 ? -9.714 -5.514 0.556 1.00 92.62 224 SER A O 1
ATOM 1678 N N . TRP A 1 225 ? -8.129 -4.145 1.346 1.00 95.56 225 TRP A N 1
ATOM 1679 C CA . TRP A 1 225 ? -8.300 -3.156 0.284 1.00 95.56 225 TRP A CA 1
ATOM 1680 C C . TRP A 1 225 ? -7.711 -3.665 -1.031 1.00 95.56 225 TRP A C 1
ATOM 1682 O O . TRP A 1 225 ? -6.635 -4.266 -1.039 1.00 95.56 225 TRP A O 1
ATOM 1692 N N . LYS A 1 226 ? -8.427 -3.401 -2.120 1.00 95.31 226 LYS A N 1
ATOM 1693 C CA . LYS A 1 226 ? -8.084 -3.756 -3.494 1.00 95.31 226 LYS A CA 1
ATOM 1694 C C . LYS A 1 226 ? -8.224 -2.541 -4.398 1.00 95.31 226 LYS A C 1
ATOM 1696 O O . LYS A 1 226 ? -9.090 -1.695 -4.164 1.00 95.31 226 LYS A O 1
ATOM 1701 N N . TRP A 1 227 ? -7.369 -2.454 -5.408 1.00 93.69 227 TRP A N 1
ATOM 1702 C CA . TRP A 1 227 ? -7.388 -1.381 -6.397 1.00 93.69 227 TRP A CA 1
ATOM 1703 C C . TRP A 1 227 ? -8.337 -1.747 -7.538 1.00 93.69 227 TRP A C 1
ATOM 1705 O O . TRP A 1 227 ? -8.266 -2.839 -8.085 1.00 93.69 227 TRP A O 1
ATOM 1715 N N . CYS A 1 228 ? -9.266 -0.859 -7.880 1.00 91.25 228 CYS A N 1
ATOM 1716 C CA . CYS A 1 228 ? -10.241 -1.096 -8.947 1.00 91.25 228 CYS A CA 1
ATOM 1717 C C . CYS A 1 228 ? -9.932 -0.341 -10.243 1.00 91.25 228 CYS A C 1
ATOM 1719 O O . CYS A 1 228 ? -10.755 -0.345 -11.159 1.00 91.25 228 CYS A O 1
ATOM 1721 N N . GLY A 1 229 ? -8.767 0.303 -10.324 1.00 87.19 229 GLY A N 1
ATOM 1722 C CA . GLY A 1 229 ? -8.400 1.160 -11.443 1.00 87.19 229 GLY A CA 1
ATOM 1723 C C . GLY A 1 229 ? -8.769 2.627 -11.225 1.00 87.19 229 GLY A C 1
ATOM 1724 O O . GLY A 1 229 ? -9.103 3.071 -10.116 1.00 87.19 229 GLY A O 1
ATOM 1725 N N . ARG A 1 230 ? -8.683 3.393 -12.313 1.00 86.25 230 ARG A N 1
ATOM 1726 C CA . ARG A 1 230 ? -9.053 4.811 -12.365 1.00 86.25 230 ARG A CA 1
ATOM 1727 C C . ARG A 1 230 ? -10.574 4.968 -12.261 1.00 86.25 230 ARG A C 1
ATOM 1729 O O . ARG A 1 230 ? -11.333 4.144 -12.766 1.00 86.25 230 ARG A O 1
ATOM 1736 N N . ALA A 1 231 ? -11.022 5.989 -11.537 1.00 72.62 231 ALA A N 1
ATOM 1737 C CA . ALA A 1 231 ? -12.422 6.165 -11.155 1.00 72.62 231 ALA A CA 1
ATOM 1738 C C . ALA A 1 231 ? -13.350 6.496 -12.339 1.00 72.62 231 ALA A C 1
ATOM 1740 O O . ALA A 1 231 ? -14.540 6.202 -12.270 1.00 72.62 231 ALA A O 1
ATOM 1741 N N . ASP A 1 232 ? -12.815 7.031 -13.433 1.00 58.34 232 ASP A N 1
ATOM 1742 C CA . ASP A 1 232 ? -13.516 7.265 -14.703 1.00 58.34 232 ASP A CA 1
ATOM 1743 C C . ASP A 1 232 ? -13.982 5.975 -15.403 1.00 58.34 232 ASP A C 1
ATOM 1745 O O . ASP A 1 232 ? -14.924 6.006 -16.187 1.00 58.34 232 ASP A O 1
ATOM 1749 N N . ASN A 1 233 ? -13.406 4.822 -15.055 1.00 46.19 233 ASN A N 1
ATOM 1750 C CA . ASN A 1 233 ? -13.837 3.517 -15.558 1.00 46.19 233 ASN A CA 1
ATOM 1751 C C . ASN A 1 233 ? -14.974 2.885 -14.728 1.00 46.19 233 ASN A C 1
ATOM 1753 O O . ASN A 1 233 ? -15.335 1.731 -14.959 1.00 46.19 233 ASN A O 1
ATOM 1757 N N . SER A 1 234 ? -15.551 3.606 -13.758 1.00 39.75 234 SER A N 1
ATOM 1758 C CA . SER A 1 234 ? -16.620 3.128 -12.853 1.00 39.75 234 SER A CA 1
ATOM 1759 C C . SER A 1 234 ? -18.043 3.386 -13.379 1.00 39.75 234 SER A C 1
ATOM 1761 O O . SER A 1 234 ? -18.931 3.683 -12.578 1.00 39.75 234 SER A O 1
ATOM 1763 N N . GLY A 1 235 ? -18.243 3.332 -14.700 1.00 34.53 235 GLY A N 1
ATOM 1764 C CA . GLY A 1 235 ? -19.575 3.323 -15.320 1.00 34.53 235 GLY A CA 1
ATOM 1765 C C . GLY A 1 235 ? -20.297 2.000 -15.108 1.00 34.53 235 GLY A C 1
ATOM 1766 O O . GLY A 1 235 ? -19.611 0.949 -15.149 1.00 34.53 235 GLY A O 1
#

Foldseek 3Di:
DDDDQDWDWDQDPVDNQWTFTDHRPDTDPDIDGDPPDDPDDPDPPDPPDDPDDDDDDDDDDDDDDDDDDDDDDDDDDDDDDDDDDDDDDDDDDPDPPDCVVVVVVVVVVVVCCVVVVVVCCVPPVVQVVVVVLVVVLVVQCLVCLQQLPQVSNLVQADPVQNPPDRRHSVNSVVCCVVFNRKDWDWADWDDDPQKIKIFIWIAHPNGRVDTDTFIWIWGQDPNHIHTHGTPVVVD

InterPro domains:
  IPR018929 Domain of unknown function DUF2510 [PF10708] (7-39)
  IPR032710 NTF2-like domain superfamily [SSF54427] (131-228)

Organism: NCBI:txid324058

Mean predicted aligned error: 20.96 Å